Protein AF-A0A849DN34-F1 (afdb_monomer)

pLDDT: mean 88.24, std 14.22, range [29.19, 98.5]

Secondary structure (DSSP, 8-state):
--PPP--------SSEEEE-S---STTTSEEEE-SSEEEEEEE-SSEEEEEEEETT-B---SPPPPPP-GGGGHHHHHHHHHTT-HHHHHHHHHHHHHHH-GGGSSPPPPPPB---EEEEEE-SSPPEEEEEEEETTTTEEEEEEEETTEEEEEEEEEETTTTEEEEEEE--TT----EEEEEPPSS--SS--EEEEEEETTEEEEEEE-SS--TTS--

Radius of gyration: 25.45 Å; Cα contacts (8 Å, |Δi|>4): 389; chains: 1; bounding box: 59×44×78 Å

Nearest PDB structures (foldseek):
  7kmq-assembly1_A  TM=8.074E-01  e=4.617E-09  Xanthomonas citri pv. citri str. 306
  7kmq-assembly1_B  TM=7.969E-01  e=3.922E-09  Xanthomonas citri pv. citri str. 306
  4ufc-assembly2_B  TM=8.045E-01  e=8.398E-09  Bacteroides ovatus
  2rdy-assembly1_B  TM=8.069E-01  e=1.703E-08  Halalkalibacterium halodurans C-125
  7zo0-assembly1_A  TM=6.562E-01  e=9.351E-06  Akkermansia muciniphila ATCC BAA-835

Mean predicted aligned error: 7.54 Å

Structure (mmCIF, N/CA/C/O backbone):
data_AF-A0A849DN34-F1
#
_entry.id   AF-A0A849DN34-F1
#
loop_
_atom_site.group_PDB
_atom_site.id
_atom_site.type_symbol
_atom_site.label_atom_id
_atom_site.label_alt_id
_atom_site.label_comp_id
_atom_site.label_asym_id
_atom_site.label_entity_id
_atom_site.label_seq_id
_atom_site.pdbx_PDB_ins_code
_atom_site.Cartn_x
_atom_site.Cartn_y
_atom_site.Cartn_z
_atom_site.occupancy
_atom_site.B_iso_or_equiv
_atom_site.auth_seq_id
_atom_site.auth_comp_id
_atom_site.auth_asym_id
_atom_site.auth_atom_id
_atom_site.pdbx_PDB_model_num
ATOM 1 N N . MET A 1 1 ? -32.229 -22.923 38.892 1.00 38.25 1 MET A N 1
ATOM 2 C CA . MET A 1 1 ? -31.125 -23.634 38.213 1.00 38.25 1 MET A CA 1
ATOM 3 C C . MET A 1 1 ? -30.666 -22.777 37.047 1.00 38.25 1 MET A C 1
ATOM 5 O O . MET A 1 1 ? -31.350 -22.729 36.036 1.00 38.25 1 MET A O 1
ATOM 9 N N . ALA A 1 2 ? -29.591 -22.014 37.237 1.00 30.42 2 ALA A N 1
ATOM 10 C CA . ALA A 1 2 ? -29.028 -21.142 36.212 1.00 30.42 2 ALA A CA 1
ATOM 11 C C . ALA A 1 2 ? -28.112 -21.969 35.299 1.00 30.42 2 ALA A C 1
ATOM 13 O O . ALA A 1 2 ? -27.087 -22.468 35.758 1.00 30.42 2 ALA A O 1
ATOM 14 N N . SER A 1 3 ? -28.483 -22.146 34.029 1.00 32.09 3 SER A N 1
ATOM 15 C CA . SER A 1 3 ? -27.585 -22.726 33.029 1.00 32.09 3 SER A CA 1
ATOM 16 C C . SER A 1 3 ? -26.654 -21.635 32.512 1.00 32.09 3 SER A C 1
ATOM 18 O O . SER A 1 3 ? -27.104 -20.631 31.961 1.00 32.09 3 SER A O 1
ATOM 20 N N . HIS A 1 4 ? -25.361 -21.841 32.731 1.00 32.28 4 HIS A N 1
ATOM 21 C CA . HIS A 1 4 ? -24.277 -20.970 32.311 1.00 32.28 4 HIS A CA 1
ATOM 22 C C . HIS A 1 4 ? -24.310 -20.684 30.807 1.00 32.28 4 HIS A C 1
ATOM 24 O O . HIS A 1 4 ? -24.205 -21.589 29.979 1.00 32.28 4 HIS A O 1
ATOM 30 N N . VAL A 1 5 ? -24.391 -19.399 30.472 1.00 32.97 5 VAL A N 1
ATOM 31 C CA . VAL A 1 5 ? -23.967 -18.875 29.176 1.00 32.97 5 VAL A CA 1
ATOM 32 C C . VAL A 1 5 ? -22.444 -18.986 29.146 1.00 32.97 5 VAL A C 1
ATOM 34 O O . VAL A 1 5 ? -21.764 -18.408 29.990 1.00 32.97 5 VAL A O 1
ATOM 37 N N . LYS A 1 6 ? -21.906 -19.770 28.208 1.00 29.19 6 LYS A N 1
ATOM 38 C CA . LYS A 1 6 ? -20.472 -19.771 27.904 1.00 29.19 6 LYS A CA 1
ATOM 39 C C . LYS A 1 6 ? -20.095 -18.388 27.380 1.00 29.19 6 LYS A C 1
ATOM 41 O O . LYS A 1 6 ? -20.499 -18.018 26.280 1.00 29.19 6 LYS A O 1
ATOM 46 N N . GLU A 1 7 ? -19.297 -17.660 28.149 1.00 33.00 7 GLU A N 1
ATOM 47 C CA . GLU A 1 7 ? -18.477 -16.569 27.633 1.00 33.00 7 GLU A CA 1
ATOM 48 C C . GLU A 1 7 ? -17.579 -17.133 26.523 1.00 33.00 7 GLU A C 1
ATOM 50 O O . GLU A 1 7 ? -16.753 -18.017 26.762 1.00 33.00 7 GLU A O 1
ATOM 55 N N . SER A 1 8 ? -17.760 -16.675 25.281 1.00 32.66 8 SER A N 1
ATOM 56 C CA . SER A 1 8 ? -16.842 -17.025 24.199 1.00 32.66 8 SER A CA 1
ATOM 57 C C . SER A 1 8 ? -15.580 -16.171 24.329 1.00 32.66 8 SER A C 1
ATOM 59 O O . SER A 1 8 ? -15.484 -15.082 23.759 1.00 32.66 8 SER A O 1
ATOM 61 N N . GLY A 1 9 ? -14.615 -16.667 25.102 1.00 32.25 9 GLY A N 1
ATOM 62 C CA . GLY A 1 9 ? -13.224 -16.235 25.001 1.00 32.25 9 GLY A CA 1
ATOM 63 C C . GLY A 1 9 ? -12.717 -16.401 23.566 1.00 32.25 9 GLY A C 1
ATOM 64 O O . GLY A 1 9 ? -13.192 -17.277 22.840 1.00 32.25 9 GLY A O 1
ATOM 65 N N . ALA A 1 10 ? -11.799 -15.521 23.160 1.00 44.06 10 ALA A N 1
ATOM 66 C CA . ALA A 1 10 ? -11.214 -15.423 21.824 1.00 44.06 10 ALA A CA 1
ATOM 67 C C . ALA A 1 10 ? -11.034 -16.798 21.157 1.00 44.06 10 ALA A C 1
ATOM 69 O O . ALA A 1 10 ? -10.150 -17.574 21.526 1.00 44.06 10 ALA A O 1
ATOM 70 N N . ALA A 1 11 ? -11.892 -17.106 20.181 1.00 49.19 11 ALA A N 1
ATOM 71 C CA . ALA A 1 11 ? -11.706 -18.268 19.331 1.00 49.19 11 ALA A CA 1
ATOM 72 C C . ALA A 1 11 ? -10.372 -18.076 18.602 1.00 49.19 11 ALA A C 1
ATOM 74 O O . ALA A 1 11 ? -10.223 -17.148 17.806 1.00 49.19 11 ALA A O 1
ATOM 75 N N . GLY A 1 12 ? -9.386 -18.906 18.942 1.00 57.66 12 GLY A N 1
ATOM 76 C CA . GLY A 1 12 ? -8.090 -18.893 18.280 1.00 57.66 12 GLY A CA 1
ATOM 77 C C . GLY A 1 12 ? -8.275 -19.037 16.773 1.00 57.66 12 GLY A C 1
ATOM 78 O O . GLY A 1 12 ? -9.117 -19.806 16.307 1.00 57.66 12 GLY A O 1
ATOM 79 N N . VAL A 1 13 ? -7.500 -18.278 16.008 1.00 72.69 13 VAL A N 1
ATOM 80 C CA . VAL A 1 13 ? -7.520 -18.378 14.552 1.00 72.69 13 VAL A CA 1
ATOM 81 C C . VAL A 1 13 ? -6.849 -19.696 14.164 1.00 72.69 13 VAL A C 1
ATOM 83 O O . VAL A 1 13 ? -5.638 -19.834 14.310 1.00 72.69 13 VAL A O 1
ATOM 86 N N . ALA A 1 14 ? -7.631 -20.682 13.715 1.00 78.94 14 ALA A N 1
ATOM 87 C CA . ALA A 1 14 ? -7.117 -22.014 13.379 1.00 78.94 14 ALA A CA 1
ATOM 88 C C . ALA A 1 14 ? -6.113 -21.982 12.211 1.00 78.94 14 ALA A C 1
ATOM 90 O O . ALA A 1 14 ? -5.143 -22.738 12.195 1.00 78.94 14 ALA A O 1
ATOM 91 N N . HIS A 1 15 ? -6.331 -21.070 11.257 1.00 90.06 15 HIS A N 1
ATOM 92 C CA . HIS A 1 15 ? -5.457 -20.819 10.113 1.00 90.06 15 HIS A CA 1
ATOM 93 C C . HIS A 1 15 ? -5.163 -19.324 10.019 1.00 90.06 15 HIS A C 1
ATOM 95 O O . HIS A 1 15 ? -5.900 -18.568 9.386 1.00 90.06 15 HIS A O 1
ATOM 101 N N . GLY A 1 16 ? -4.111 -18.879 10.700 1.00 94.06 16 GLY A N 1
ATOM 102 C CA . GLY A 1 16 ? -3.815 -17.458 10.764 1.00 94.06 16 GLY A CA 1
ATOM 103 C C . GLY A 1 16 ? -2.542 -17.099 11.499 1.00 94.06 16 GLY A C 1
ATOM 104 O O . GLY A 1 16 ? -1.779 -17.960 11.938 1.00 94.06 16 GLY A O 1
ATOM 105 N N . LEU A 1 17 ? -2.350 -15.793 11.645 1.00 94.38 17 LEU A N 1
ATOM 106 C CA . LEU A 1 17 ? -1.302 -15.206 12.466 1.00 94.38 17 LEU A CA 1
ATOM 107 C C . LEU A 1 17 ? -1.908 -14.647 13.753 1.00 94.38 17 LEU A C 1
ATOM 109 O O . LEU A 1 17 ? -2.994 -14.072 13.734 1.00 94.38 17 LEU A O 1
ATOM 113 N N . ARG A 1 18 ? -1.180 -14.786 14.862 1.00 93.56 18 ARG A N 1
ATOM 114 C CA . ARG A 1 18 ? -1.473 -14.155 16.152 1.00 93.56 18 ARG A CA 1
ATOM 115 C C . ARG A 1 18 ? -0.184 -13.572 16.707 1.00 93.56 18 ARG A C 1
ATOM 117 O O . ARG A 1 18 ? 0.846 -14.239 16.700 1.00 93.56 18 ARG A O 1
ATOM 124 N N . SER A 1 19 ? -0.234 -12.336 17.182 1.00 91.69 19 SER A N 1
ATOM 125 C CA . SER A 1 19 ? 0.927 -11.654 17.749 1.00 91.69 19 SER A CA 1
ATOM 126 C C . SER A 1 19 ? 0.491 -10.660 18.823 1.00 91.69 19 SER A C 1
ATOM 128 O O . SER A 1 19 ? -0.566 -10.046 18.726 1.00 91.69 19 SER A O 1
ATOM 130 N N . THR A 1 20 ? 1.325 -10.497 19.844 1.00 91.62 20 THR A N 1
ATOM 131 C CA . THR A 1 20 ? 1.216 -9.449 20.876 1.00 91.62 20 THR A CA 1
ATOM 132 C C . THR A 1 20 ? 2.315 -8.394 20.719 1.00 91.62 20 THR A C 1
ATOM 134 O O . THR A 1 20 ? 2.534 -7.574 21.607 1.00 91.62 20 THR A O 1
ATOM 137 N N . THR A 1 21 ? 3.072 -8.457 19.620 1.00 89.62 21 THR A N 1
ATOM 138 C CA . THR A 1 21 ? 4.115 -7.487 19.286 1.00 89.62 21 THR A CA 1
ATOM 139 C C . THR A 1 21 ? 3.475 -6.314 18.563 1.00 89.62 21 THR A C 1
ATOM 141 O O . THR A 1 21 ? 2.715 -6.518 17.619 1.00 89.62 21 THR A O 1
ATOM 144 N N . ALA A 1 22 ? 3.805 -5.094 18.977 1.00 87.81 22 ALA A N 1
ATOM 145 C CA . ALA A 1 22 ? 3.347 -3.884 18.305 1.00 87.81 22 ALA A CA 1
ATOM 146 C C . ALA A 1 22 ? 3.871 -3.814 16.858 1.00 87.81 22 ALA A C 1
ATOM 148 O O . ALA A 1 22 ? 5.056 -4.044 16.628 1.00 87.81 22 ALA A O 1
ATOM 149 N N . ALA A 1 23 ? 3.018 -3.426 15.905 1.00 89.31 23 ALA A N 1
ATOM 150 C CA . ALA A 1 23 ? 3.433 -3.144 14.527 1.00 89.31 23 ALA A CA 1
ATOM 151 C C . ALA A 1 23 ? 3.894 -1.692 14.395 1.00 89.31 23 ALA A C 1
ATOM 153 O O . ALA A 1 23 ? 3.077 -0.791 14.175 1.00 89.31 23 ALA A O 1
ATOM 154 N N . ARG A 1 24 ? 5.200 -1.455 14.543 1.00 84.94 24 ARG A N 1
ATOM 155 C CA . ARG A 1 24 ? 5.779 -0.109 14.402 1.00 84.94 24 ARG A CA 1
ATOM 156 C C . ARG A 1 24 ? 6.262 0.152 12.983 1.00 84.94 24 ARG A C 1
ATOM 158 O O . ARG A 1 24 ? 6.048 1.252 12.477 1.00 84.94 24 ARG A O 1
ATOM 165 N N . THR A 1 25 ? 6.841 -0.856 12.339 1.00 88.75 25 THR A N 1
ATOM 166 C CA . THR A 1 25 ? 7.325 -0.780 10.959 1.00 88.75 25 THR A CA 1
ATOM 167 C C . THR A 1 25 ? 6.379 -1.504 10.003 1.00 88.75 25 THR A C 1
ATOM 169 O O . THR A 1 25 ? 5.434 -2.176 10.428 1.00 88.75 25 THR A O 1
ATOM 172 N N . TRP A 1 26 ? 6.572 -1.306 8.698 1.00 88.50 26 TRP A N 1
ATOM 173 C CA . TRP A 1 26 ? 5.700 -1.898 7.682 1.00 88.50 26 TRP A CA 1
ATOM 174 C C . TRP A 1 26 ? 5.879 -3.418 7.597 1.00 88.50 26 TRP A C 1
ATOM 176 O O . TRP A 1 26 ? 4.913 -4.118 7.311 1.00 88.50 26 TRP A O 1
ATOM 186 N N . GLU A 1 27 ? 7.073 -3.923 7.911 1.00 91.00 27 GLU A N 1
ATOM 187 C CA . GLU A 1 27 ? 7.405 -5.349 7.960 1.00 91.00 27 GLU A CA 1
ATOM 188 C C . GLU A 1 27 ? 6.592 -6.085 9.027 1.00 91.00 27 GLU A C 1
ATOM 190 O O . GLU A 1 27 ? 6.238 -7.250 8.851 1.00 91.00 27 GLU A O 1
ATOM 195 N N . ASP A 1 28 ? 6.264 -5.394 10.120 1.00 91.69 28 ASP A N 1
ATOM 196 C CA . ASP A 1 28 ? 5.444 -5.952 11.184 1.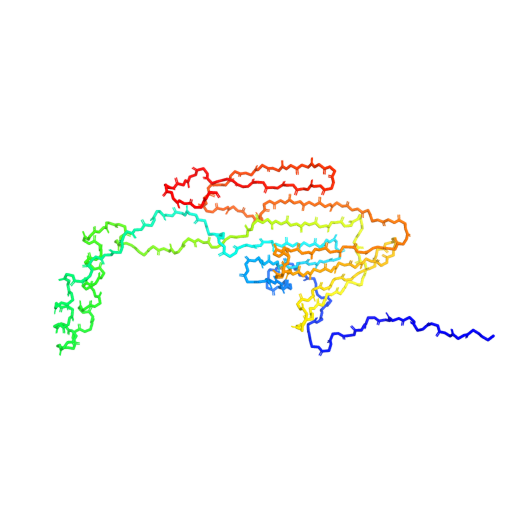00 91.69 28 ASP A CA 1
ATOM 197 C C . ASP A 1 28 ? 3.945 -5.828 10.895 1.00 91.69 28 ASP A C 1
ATOM 199 O O . ASP A 1 28 ? 3.153 -6.479 11.575 1.00 91.69 28 ASP A O 1
ATOM 203 N N . ALA A 1 29 ? 3.512 -4.968 9.971 1.00 94.38 29 ALA A N 1
ATOM 204 C CA . ALA A 1 29 ? 2.096 -4.669 9.767 1.00 94.38 29 ALA A CA 1
ATOM 205 C C . ALA A 1 29 ? 1.314 -5.873 9.215 1.00 94.38 29 ALA A C 1
ATOM 207 O O . ALA A 1 29 ? 1.813 -6.674 8.427 1.00 94.38 29 ALA A O 1
ATOM 208 N N . LEU A 1 30 ? 0.041 -5.983 9.601 1.00 95.56 30 LEU A N 1
ATOM 209 C CA . LEU A 1 30 ? -0.854 -7.000 9.053 1.00 95.56 30 LEU A CA 1
ATOM 210 C C . LEU A 1 30 ? -1.471 -6.496 7.750 1.00 95.56 30 LEU A C 1
ATOM 212 O O . LEU A 1 30 ? -1.973 -5.378 7.699 1.00 95.56 30 LEU A O 1
ATOM 216 N N . ILE A 1 31 ? -1.464 -7.314 6.702 1.00 95.00 31 ILE A N 1
ATOM 217 C CA . ILE A 1 31 ? -1.944 -6.915 5.375 1.00 95.00 31 ILE A CA 1
ATOM 218 C C . ILE A 1 31 ? -3.353 -7.443 5.085 1.00 95.00 31 ILE A C 1
ATOM 220 O O . ILE A 1 31 ? -3.671 -8.595 5.378 1.00 95.00 31 ILE A O 1
ATOM 224 N N . ALA A 1 32 ? -4.179 -6.606 4.459 1.00 96.12 32 ALA A N 1
ATOM 225 C CA . ALA A 1 32 ? -5.453 -6.988 3.855 1.00 96.12 32 ALA A CA 1
ATOM 226 C C . ALA A 1 32 ? -5.621 -6.303 2.487 1.00 96.12 32 ALA A C 1
ATOM 228 O O . ALA A 1 32 ? -5.136 -5.190 2.278 1.00 96.12 32 ALA A O 1
ATOM 229 N N . GLY A 1 33 ? -6.324 -6.942 1.548 1.00 97.25 33 GLY A N 1
ATOM 230 C CA . GLY A 1 33 ? -6.535 -6.376 0.214 1.00 97.25 33 GLY A CA 1
ATOM 231 C C . GLY A 1 33 ? -7.566 -7.131 -0.619 1.00 97.25 33 GLY A C 1
ATOM 232 O O . GLY A 1 33 ? -7.853 -8.297 -0.362 1.00 97.25 33 GLY A O 1
ATOM 233 N N . ASN A 1 34 ? -8.121 -6.460 -1.631 1.00 97.31 34 ASN A N 1
ATOM 234 C CA . ASN A 1 34 ? -9.100 -7.043 -2.565 1.00 97.31 34 ASN A CA 1
ATOM 235 C C . ASN A 1 34 ? -8.587 -7.147 -4.019 1.00 97.31 34 ASN A C 1
ATOM 237 O O . ASN A 1 34 ? -9.365 -7.422 -4.938 1.00 97.31 34 ASN A O 1
ATOM 241 N N . GLY A 1 35 ? -7.288 -6.905 -4.221 1.00 95.88 35 GLY A N 1
ATOM 242 C CA . GLY A 1 35 ? -6.624 -6.800 -5.523 1.00 95.88 35 GLY A CA 1
ATOM 243 C C . GLY A 1 35 ? -6.494 -5.359 -6.019 1.00 95.88 35 GLY A C 1
ATOM 244 O O . GLY A 1 35 ? -5.490 -5.050 -6.637 1.00 95.88 35 GLY A O 1
ATOM 245 N N . ARG A 1 36 ? -7.446 -4.478 -5.672 1.00 97.00 36 ARG A N 1
ATOM 246 C CA . ARG A 1 36 ? -7.457 -3.062 -6.081 1.00 97.00 36 ARG A CA 1
ATOM 247 C C . ARG A 1 36 ? -7.043 -2.11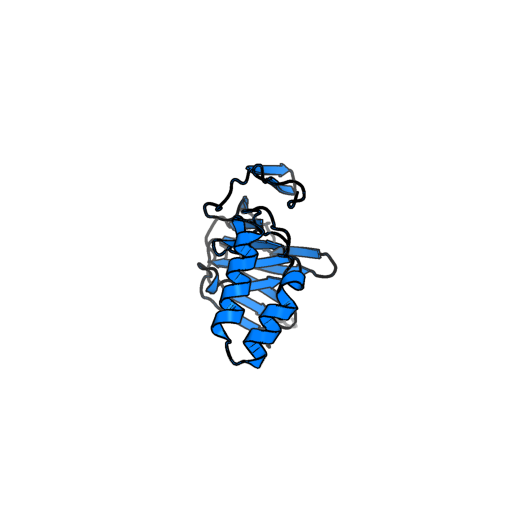3 -4.971 1.00 97.00 36 ARG A C 1
ATOM 249 O O . ARG A 1 36 ? -6.300 -1.173 -5.207 1.00 97.00 36 ARG A O 1
ATOM 256 N N . GLN A 1 37 ? -7.561 -2.334 -3.772 1.00 97.88 37 GLN A N 1
ATOM 257 C CA . GLN A 1 37 ? -7.270 -1.568 -2.568 1.00 97.88 37 GLN A CA 1
ATOM 258 C C . GLN A 1 37 ? -6.502 -2.453 -1.594 1.00 97.88 37 GLN A C 1
ATOM 260 O O . GLN A 1 37 ? -6.773 -3.657 -1.491 1.00 97.88 37 GLN A O 1
ATOM 265 N N . GLY A 1 38 ? -5.571 -1.843 -0.872 1.00 97.06 38 GLY A N 1
ATOM 266 C CA . GLY A 1 38 ? -4.795 -2.483 0.179 1.00 97.06 38 GLY A CA 1
ATOM 267 C C . GLY A 1 38 ? -4.837 -1.679 1.471 1.00 97.06 38 GLY A C 1
ATOM 268 O O . GLY A 1 38 ? -5.000 -0.457 1.461 1.00 97.06 38 GLY A O 1
ATOM 269 N N . ALA A 1 39 ? -4.685 -2.380 2.587 1.00 97.12 39 ALA A N 1
ATOM 270 C CA . ALA A 1 39 ? -4.484 -1.790 3.897 1.00 97.12 39 ALA A CA 1
ATOM 271 C C . ALA A 1 39 ? -3.354 -2.533 4.613 1.00 97.12 39 ALA A C 1
ATOM 273 O O . ALA A 1 39 ? -3.430 -3.747 4.810 1.00 97.12 39 ALA A O 1
ATOM 274 N N . LEU A 1 40 ? -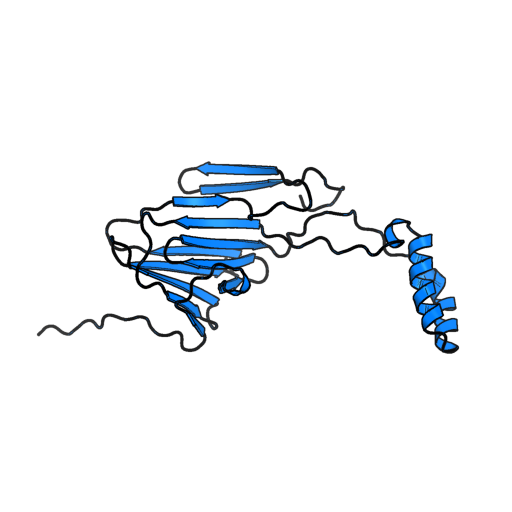2.326 -1.791 5.018 1.00 96.19 40 LEU A N 1
ATOM 275 C CA . LEU A 1 40 ? -1.393 -2.230 6.048 1.00 96.19 40 LEU A CA 1
ATOM 276 C C . LEU A 1 40 ? -1.935 -1.757 7.391 1.00 96.19 40 LEU A C 1
ATOM 278 O O . LEU A 1 40 ? -2.059 -0.556 7.629 1.00 96.19 40 LEU A O 1
ATOM 282 N N . VAL A 1 41 ? -2.297 -2.706 8.242 1.00 95.69 41 VAL A N 1
ATOM 283 C CA . VAL A 1 41 ? -2.884 -2.480 9.556 1.00 95.69 41 VAL A CA 1
ATOM 284 C C . VAL A 1 41 ? -1.780 -2.564 10.595 1.00 95.69 41 VAL A C 1
ATOM 286 O O . VAL A 1 41 ? -1.277 -3.633 10.954 1.00 95.69 41 VAL A O 1
ATOM 289 N N . PHE A 1 42 ? -1.411 -1.390 11.072 1.00 93.12 42 PHE A N 1
ATOM 290 C CA . PHE A 1 42 ? -0.527 -1.189 12.192 1.00 93.12 42 PHE A CA 1
ATOM 291 C C . PHE A 1 42 ? -1.345 -1.106 13.470 1.00 93.12 42 PHE A C 1
ATOM 293 O O . PHE A 1 42 ? -2.511 -0.698 13.485 1.00 93.12 42 PHE A O 1
ATOM 300 N N . GLY A 1 43 ? -0.701 -1.445 14.571 1.00 78.25 43 GLY A N 1
ATOM 301 C CA . GLY A 1 43 ? -1.316 -1.277 15.867 1.00 78.25 43 GLY A CA 1
ATOM 302 C C . GLY A 1 43 ? -0.309 -1.458 16.970 1.00 78.25 43 GLY A C 1
ATOM 303 O O . GLY A 1 43 ? 0.485 -2.402 16.963 1.00 78.25 43 GLY A O 1
ATOM 304 N N . ASP A 1 44 ? -0.379 -0.542 17.915 1.00 76.31 44 ASP A N 1
ATOM 305 C CA . ASP A 1 44 ? 0.191 -0.692 19.235 1.00 76.31 44 ASP A CA 1
ATOM 306 C C . ASP A 1 44 ? -0.897 -0.404 20.276 1.00 76.31 44 ASP A C 1
ATOM 308 O O . ASP A 1 44 ? -2.080 -0.274 19.955 1.00 76.31 44 ASP A O 1
ATOM 312 N N . ALA A 1 45 ? -0.508 -0.351 21.545 1.00 75.06 45 ALA A N 1
ATOM 313 C CA . ALA A 1 45 ? -1.431 -0.046 22.625 1.00 75.06 45 ALA A CA 1
ATOM 314 C C . ALA A 1 45 ? -2.103 1.336 22.477 1.00 75.06 45 ALA A C 1
ATOM 316 O O . ALA A 1 45 ? -3.210 1.513 22.963 1.00 75.06 45 ALA A O 1
ATOM 317 N N . ALA A 1 46 ? -1.470 2.326 21.846 1.00 76.50 46 ALA A N 1
ATOM 318 C CA . ALA A 1 46 ? -1.951 3.708 21.833 1.00 76.50 46 ALA A CA 1
ATOM 319 C C . ALA A 1 46 ? -2.831 4.039 20.617 1.00 76.50 46 ALA A C 1
ATOM 321 O O . ALA A 1 46 ? -3.734 4.875 20.721 1.00 76.50 46 ALA A O 1
ATOM 322 N N . ALA A 1 47 ? -2.584 3.412 19.464 1.00 86.75 47 ALA A N 1
ATOM 323 C CA . ALA A 1 47 ? -3.322 3.712 18.244 1.00 86.75 47 ALA A CA 1
ATOM 324 C C . ALA A 1 47 ? -3.446 2.518 17.292 1.00 86.75 47 ALA A C 1
ATOM 326 O O . ALA A 1 47 ? -2.536 1.698 17.148 1.00 86.75 47 ALA A O 1
ATOM 327 N N . VAL A 1 48 ? -4.560 2.493 16.557 1.00 91.19 48 VAL A N 1
ATOM 328 C CA . VAL A 1 48 ? -4.725 1.656 15.364 1.00 91.19 48 VAL A CA 1
ATOM 329 C C . VAL A 1 48 ? -4.561 2.536 14.140 1.00 91.19 48 VAL A C 1
ATOM 331 O O . VAL A 1 48 ? -5.285 3.516 13.966 1.00 91.19 48 VAL A O 1
ATOM 334 N N . ARG A 1 49 ? -3.597 2.186 13.292 1.00 94.56 49 ARG A N 1
ATOM 335 C CA . ARG A 1 49 ? -3.202 2.975 12.125 1.00 94.56 49 ARG A CA 1
ATOM 336 C C . ARG A 1 49 ? -3.265 2.105 10.883 1.00 94.56 49 ARG A C 1
ATOM 338 O O . ARG A 1 49 ? -2.741 1.001 10.872 1.00 94.56 49 ARG A O 1
ATOM 345 N N . LEU A 1 50 ? -3.897 2.599 9.831 1.00 95.81 50 LEU A N 1
ATOM 346 C CA . LEU A 1 50 ? -4.002 1.931 8.543 1.00 95.81 50 LEU A CA 1
ATOM 347 C C . LEU A 1 50 ? -3.280 2.781 7.502 1.00 95.81 50 LEU A C 1
ATOM 349 O O . LEU A 1 50 ? -3.679 3.922 7.277 1.00 95.81 50 LEU A O 1
ATOM 353 N N . SER A 1 51 ? -2.265 2.229 6.839 1.00 96.00 51 SER A N 1
ATOM 354 C CA . SER A 1 51 ? -1.765 2.809 5.588 1.00 96.00 51 SER A CA 1
ATOM 355 C C . SER A 1 51 ? -2.558 2.213 4.434 1.00 96.00 51 SER A C 1
ATOM 357 O O . SER A 1 51 ? -2.556 0.999 4.226 1.00 96.00 51 SER A O 1
ATOM 359 N N . LEU A 1 52 ? -3.273 3.074 3.721 1.00 97.19 52 LEU A N 1
ATOM 360 C CA . LEU A 1 52 ? -4.171 2.719 2.631 1.00 97.19 52 LEU A CA 1
ATOM 361 C C . LEU A 1 52 ? -3.430 2.808 1.299 1.00 97.19 52 LEU A C 1
ATOM 363 O O . LEU A 1 52 ? -2.602 3.697 1.104 1.00 97.19 52 LEU A O 1
ATOM 367 N N . SER A 1 53 ? -3.750 1.924 0.362 1.00 96.12 53 SER A N 1
ATOM 368 C CA . SER A 1 53 ? -3.171 1.929 -0.980 1.00 96.12 53 SER A CA 1
ATOM 369 C C . SER A 1 53 ? -4.202 1.576 -2.051 1.00 96.12 53 SER A C 1
ATOM 371 O O . SER A 1 53 ? -5.251 0.991 -1.764 1.00 96.12 53 SER A O 1
ATOM 373 N N . HIS A 1 54 ? -3.903 1.945 -3.298 1.00 95.81 54 HIS A N 1
ATOM 374 C CA . HIS A 1 54 ? -4.701 1.596 -4.471 1.00 95.81 54 HIS A CA 1
ATOM 375 C C . HIS A 1 54 ? -3.777 1.157 -5.612 1.00 95.81 54 HIS A C 1
ATOM 377 O O . HIS A 1 54 ? -2.802 1.843 -5.890 1.00 95.81 54 HIS A O 1
ATOM 383 N N . GLU A 1 55 ? -4.113 0.088 -6.339 1.00 95.12 55 GLU A N 1
ATOM 384 C CA . GLU A 1 55 ? -3.300 -0.579 -7.384 1.00 95.12 55 GLU A CA 1
ATOM 385 C C . GLU A 1 55 ? -2.844 0.330 -8.542 1.00 95.12 55 GLU A C 1
ATOM 387 O O . GLU A 1 55 ? -2.040 -0.071 -9.372 1.00 95.12 55 GLU A O 1
ATOM 392 N N . ARG A 1 56 ? -3.390 1.546 -8.627 1.00 91.44 56 ARG A N 1
ATOM 393 C CA . ARG A 1 56 ? -3.135 2.517 -9.700 1.00 91.44 56 ARG A CA 1
ATOM 394 C C . ARG A 1 56 ? -2.308 3.710 -9.229 1.00 91.44 56 ARG A C 1
ATOM 396 O O . ARG A 1 56 ? -2.033 4.584 -10.037 1.00 91.44 56 ARG A O 1
ATOM 403 N N . LEU A 1 57 ? -1.964 3.790 -7.945 1.00 89.88 57 LEU A N 1
ATOM 404 C CA . LEU A 1 57 ? -1.357 4.981 -7.360 1.00 89.88 57 LEU A CA 1
ATOM 405 C C . LEU A 1 57 ? 0.169 4.967 -7.530 1.00 89.88 57 LEU A C 1
ATOM 407 O O . LEU A 1 57 ? 0.924 4.710 -6.595 1.00 89.88 57 LEU A O 1
ATOM 411 N N . PHE A 1 58 ? 0.603 5.226 -8.758 1.00 88.69 58 PHE A N 1
ATOM 412 C CA . PHE A 1 58 ? 2.002 5.441 -9.112 1.00 88.69 58 PHE A CA 1
ATOM 413 C C . PHE A 1 58 ? 2.232 6.933 -9.346 1.00 88.69 58 PHE A C 1
ATOM 415 O O . PHE A 1 58 ? 1.407 7.580 -9.996 1.00 88.69 58 PHE A O 1
ATOM 422 N N . LEU A 1 59 ? 3.313 7.487 -8.793 1.00 87.12 59 LEU A N 1
ATOM 423 C CA . LEU A 1 59 ? 3.609 8.909 -8.964 1.00 87.12 59 LEU A CA 1
ATOM 424 C C . LEU A 1 59 ? 4.113 9.183 -10.377 1.00 87.12 59 LEU A C 1
ATOM 426 O O . LEU A 1 59 ? 5.139 8.618 -10.740 1.00 87.12 59 LEU A O 1
ATOM 430 N N . PRO A 1 60 ? 3.471 10.082 -11.138 1.00 82.25 60 PRO A N 1
ATOM 431 C CA . PRO A 1 60 ? 3.935 10.435 -12.468 1.00 82.25 60 PRO A CA 1
ATOM 432 C C . PRO A 1 60 ? 5.204 11.298 -12.358 1.00 82.25 60 PRO A C 1
ATOM 434 O O . PRO A 1 60 ? 5.121 12.523 -12.335 1.00 82.25 60 PRO A O 1
ATOM 437 N N . LEU A 1 61 ? 6.387 10.673 -12.299 1.00 84.19 61 LEU A N 1
ATOM 438 C CA . LEU A 1 61 ? 7.663 11.393 -12.203 1.00 84.19 61 LEU A CA 1
ATOM 439 C C . LEU A 1 61 ? 8.226 11.775 -13.564 1.00 84.19 61 LEU A C 1
ATOM 441 O O . LEU A 1 61 ? 8.741 12.878 -13.743 1.00 84.19 61 LEU A O 1
ATOM 445 N N . THR A 1 62 ? 8.152 10.863 -14.533 1.00 82.25 62 THR A N 1
ATOM 446 C CA . THR A 1 62 ? 8.695 11.117 -15.867 1.00 82.25 62 THR A CA 1
ATOM 447 C C . THR A 1 62 ? 7.719 10.743 -16.970 1.00 82.25 62 THR A C 1
ATOM 449 O O . THR A 1 62 ? 7.144 9.657 -16.966 1.00 82.25 62 THR A O 1
ATOM 452 N N . ALA A 1 63 ? 7.557 11.634 -17.952 1.00 83.00 63 ALA A N 1
ATOM 453 C CA . ALA A 1 63 ? 6.652 11.383 -19.066 1.00 83.00 63 ALA A CA 1
ATOM 454 C C . ALA A 1 63 ? 7.006 10.063 -19.784 1.00 83.00 63 ALA A C 1
ATOM 456 O O . ALA A 1 63 ? 8.199 9.769 -19.965 1.00 83.00 63 ALA A O 1
ATOM 457 N N . PRO A 1 64 ? 5.999 9.267 -20.195 1.00 85.06 64 PRO A N 1
ATOM 458 C CA . PRO A 1 64 ? 6.232 8.021 -20.903 1.00 85.06 64 PRO A CA 1
ATOM 459 C C . PRO A 1 64 ? 6.899 8.298 -22.249 1.00 85.06 64 PRO A C 1
ATOM 461 O O . PRO A 1 64 ? 6.564 9.260 -22.942 1.00 85.06 64 PRO A O 1
ATOM 464 N N . LEU A 1 65 ? 7.837 7.430 -22.622 1.00 87.06 65 LEU A N 1
ATOM 465 C CA . LEU A 1 65 ? 8.494 7.475 -23.922 1.00 87.06 65 LEU A CA 1
ATOM 466 C C . LEU A 1 65 ? 7.811 6.513 -24.899 1.00 87.06 65 LEU A C 1
ATOM 468 O O . LEU A 1 65 ? 7.373 5.435 -24.480 1.00 87.06 65 LEU A O 1
ATOM 472 N N . PRO A 1 66 ? 7.731 6.862 -26.194 1.00 88.06 66 PRO A N 1
ATOM 473 C CA . PRO A 1 66 ? 7.328 5.905 -27.212 1.00 88.06 66 PRO A CA 1
ATOM 474 C C . PRO A 1 66 ? 8.366 4.783 -27.297 1.00 88.06 66 PRO A C 1
ATOM 476 O O . PRO A 1 66 ? 9.565 5.047 -27.242 1.00 88.06 66 PRO A O 1
ATOM 479 N N . ALA A 1 67 ? 7.911 3.539 -27.455 1.00 90.56 67 ALA A N 1
ATOM 480 C CA . ALA A 1 67 ? 8.816 2.409 -27.626 1.00 90.56 67 ALA A CA 1
ATOM 481 C C . ALA A 1 67 ? 9.740 2.636 -28.843 1.00 90.56 67 ALA A C 1
ATOM 483 O O . ALA A 1 67 ? 9.242 3.048 -29.893 1.00 90.56 67 ALA A O 1
ATOM 484 N N . PRO A 1 68 ? 11.055 2.349 -28.750 1.00 92.94 68 PRO A N 1
ATOM 485 C CA . PRO A 1 68 ? 11.938 2.449 -29.903 1.00 92.94 68 PRO A CA 1
ATOM 486 C C . PRO A 1 68 ? 11.496 1.474 -30.994 1.00 92.94 68 PRO A C 1
ATOM 488 O O . PRO A 1 68 ? 11.201 0.306 -30.712 1.00 92.94 68 PRO A O 1
ATOM 491 N N . GLU A 1 69 ? 11.519 1.917 -32.250 1.00 94.88 69 GLU A N 1
ATOM 492 C CA . GLU A 1 69 ? 11.106 1.131 -33.420 1.00 94.88 69 GLU A CA 1
ATOM 493 C C . GLU A 1 69 ? 12.168 0.087 -33.815 1.00 94.88 69 GLU A C 1
ATOM 495 O O . GLU A 1 69 ? 12.701 0.063 -34.927 1.00 94.88 69 GLU A O 1
ATOM 500 N N . THR A 1 70 ? 12.490 -0.811 -32.878 1.00 94.44 70 THR A N 1
ATOM 501 C CA . THR A 1 70 ? 13.529 -1.850 -33.004 1.00 94.44 70 THR A CA 1
ATOM 502 C C . THR A 1 70 ? 13.289 -2.809 -34.171 1.00 94.44 70 THR A C 1
ATOM 504 O O . THR A 1 70 ? 14.216 -3.483 -34.623 1.00 94.44 70 THR A O 1
ATOM 507 N N . SER A 1 71 ? 12.071 -2.827 -34.721 1.00 96.06 71 SER A N 1
ATOM 508 C CA . SER A 1 71 ? 11.718 -3.529 -35.957 1.00 96.06 71 SER A CA 1
ATOM 509 C C . SER A 1 71 ? 12.682 -3.210 -37.111 1.00 96.06 71 SER A C 1
ATOM 511 O O . SER A 1 71 ? 13.029 -4.114 -37.876 1.00 96.06 71 SER A O 1
ATOM 513 N N . ARG A 1 72 ? 13.190 -1.969 -37.185 1.00 97.25 72 ARG A N 1
ATOM 514 C CA . ARG A 1 72 ? 14.135 -1.499 -38.214 1.00 97.25 72 ARG A CA 1
ATOM 515 C C . ARG A 1 72 ? 15.504 -2.180 -38.140 1.00 97.25 72 ARG A C 1
ATOM 517 O O . ARG A 1 72 ? 16.137 -2.374 -39.173 1.00 97.25 72 ARG A O 1
ATOM 524 N N . ILE A 1 73 ? 15.938 -2.583 -36.944 1.00 97.62 73 ILE A N 1
ATOM 525 C CA . ILE A 1 73 ? 17.254 -3.203 -36.711 1.00 97.62 73 ILE A CA 1
ATOM 526 C C . ILE A 1 73 ? 17.180 -4.723 -36.522 1.00 97.62 73 ILE A C 1
ATOM 528 O O . ILE A 1 73 ? 18.210 -5.383 -36.408 1.00 97.62 73 ILE A O 1
ATOM 532 N N . LEU A 1 74 ? 15.986 -5.329 -36.545 1.00 97.75 74 LEU A N 1
ATOM 533 C CA . LEU A 1 74 ? 15.831 -6.783 -36.400 1.00 97.75 74 LEU A CA 1
ATOM 534 C C . LEU A 1 74 ? 16.693 -7.616 -37.371 1.00 97.75 74 LEU A C 1
ATOM 536 O O . LEU A 1 74 ? 17.214 -8.647 -36.932 1.00 97.75 74 LEU A O 1
ATOM 540 N N . PRO A 1 75 ? 16.865 -7.249 -38.660 1.00 98.12 75 PRO A N 1
ATOM 541 C CA . PRO A 1 75 ? 17.755 -7.990 -39.555 1.00 98.12 75 PRO A CA 1
ATOM 542 C C . PRO A 1 75 ? 19.215 -7.999 -39.079 1.00 98.12 75 PRO A C 1
ATOM 544 O O . PRO A 1 75 ? 19.853 -9.051 -39.104 1.00 98.12 75 PRO A O 1
ATOM 547 N N . GLU A 1 76 ? 19.709 -6.857 -38.598 1.00 97.94 76 GLU A N 1
ATOM 548 C CA . GLU A 1 76 ? 21.062 -6.679 -38.056 1.00 97.94 76 GLU A CA 1
ATOM 549 C C . GLU A 1 76 ? 21.248 -7.498 -36.770 1.00 97.94 76 GLU A C 1
ATOM 551 O O . GLU A 1 76 ? 22.165 -8.314 -36.674 1.00 97.94 76 GLU A O 1
ATOM 556 N N . LEU A 1 77 ? 20.310 -7.379 -35.824 1.00 98.12 77 LEU A N 1
ATOM 557 C CA . LEU A 1 77 ? 20.328 -8.143 -34.573 1.00 98.12 77 LEU A CA 1
ATOM 558 C C . LEU A 1 77 ? 20.355 -9.655 -34.834 1.00 98.12 77 LEU A C 1
ATOM 560 O O . LEU A 1 77 ? 21.141 -10.387 -34.234 1.00 98.12 77 LEU A O 1
ATOM 564 N N . ARG A 1 78 ? 19.543 -10.144 -35.781 1.00 98.31 78 ARG A N 1
ATOM 565 C CA . ARG A 1 78 ? 19.537 -11.564 -36.174 1.00 98.31 78 ARG A CA 1
ATOM 566 C C . ARG A 1 78 ? 20.870 -12.006 -36.777 1.00 98.31 78 ARG A C 1
ATOM 568 O O . ARG A 1 78 ? 21.249 -13.160 -36.582 1.00 98.31 78 ARG A O 1
ATOM 575 N N . ALA A 1 79 ? 21.567 -11.135 -37.505 1.00 98.38 79 ALA A N 1
ATOM 576 C CA . ALA A 1 79 ? 22.892 -11.438 -38.037 1.00 98.38 79 ALA A CA 1
ATOM 577 C C . ALA A 1 79 ? 23.926 -11.585 -36.909 1.00 98.38 79 ALA A C 1
ATOM 579 O O . ALA A 1 79 ? 24.633 -12.593 -36.881 1.00 98.38 79 ALA A O 1
ATOM 580 N N . PHE A 1 80 ? 23.946 -10.664 -35.935 1.00 98.38 80 PHE A N 1
ATOM 581 C CA . PHE A 1 80 ? 24.810 -10.778 -34.754 1.00 98.38 80 PHE A CA 1
ATOM 582 C C . PHE A 1 80 ? 24.562 -12.073 -33.978 1.00 98.38 80 PHE A C 1
ATOM 584 O O . PHE A 1 80 ? 25.507 -12.804 -33.685 1.00 98.38 80 PHE A O 1
ATOM 591 N N . LEU A 1 81 ? 23.295 -12.399 -33.710 1.00 98.06 81 LEU A N 1
ATOM 592 C CA . LEU A 1 81 ? 22.929 -13.609 -32.973 1.00 98.06 81 LEU A CA 1
ATOM 593 C C . LEU A 1 81 ? 23.365 -14.890 -33.700 1.00 98.06 81 LEU A C 1
ATOM 595 O O . LEU A 1 81 ? 23.910 -15.792 -33.070 1.00 98.06 81 LEU A O 1
ATOM 599 N N . ARG A 1 82 ? 23.187 -14.966 -35.027 1.00 98.50 82 ARG A N 1
ATOM 600 C CA . ARG A 1 82 ? 23.642 -16.118 -35.833 1.00 98.50 82 ARG A CA 1
ATOM 601 C C . ARG A 1 82 ? 25.161 -16.273 -35.849 1.00 98.50 82 ARG A C 1
ATOM 603 O O . ARG A 1 82 ? 25.644 -17.393 -35.954 1.00 98.50 82 ARG A O 1
ATOM 610 N N . ALA A 1 83 ? 25.894 -15.168 -35.748 1.00 98.12 83 ALA A N 1
ATOM 611 C CA . ALA A 1 83 ? 27.350 -15.162 -35.664 1.00 98.12 83 ALA A CA 1
ATOM 612 C C . ALA A 1 83 ? 27.883 -15.442 -34.244 1.00 98.12 83 ALA A C 1
ATOM 614 O O . ALA A 1 83 ? 29.093 -15.489 -34.056 1.00 98.12 83 ALA A O 1
ATOM 615 N N . GLY A 1 84 ? 27.009 -15.612 -33.242 1.00 98.12 84 GLY A N 1
ATOM 616 C CA . GLY A 1 84 ? 27.403 -15.790 -31.839 1.00 98.12 84 GLY A CA 1
ATOM 617 C C . GLY A 1 84 ? 27.790 -14.491 -31.117 1.00 98.12 84 GLY A C 1
ATOM 618 O O . GLY A 1 84 ? 28.226 -14.534 -29.969 1.00 98.12 84 GLY A O 1
ATOM 619 N N . ASN A 1 85 ? 27.592 -13.328 -31.745 1.00 98.25 85 ASN A N 1
ATOM 620 C CA . ASN A 1 85 ? 27.968 -12.017 -31.210 1.00 98.25 85 ASN A CA 1
ATOM 621 C C . ASN A 1 85 ? 26.872 -11.449 -30.291 1.00 98.25 85 ASN A C 1
ATOM 623 O O . ASN A 1 85 ? 26.227 -10.451 -30.610 1.00 98.25 85 ASN A O 1
ATOM 627 N N . LEU A 1 86 ? 26.641 -12.097 -29.145 1.00 97.50 86 LEU A N 1
ATOM 628 C CA . LEU A 1 86 ? 25.544 -11.749 -28.230 1.00 97.50 86 LEU A CA 1
ATOM 629 C C . LEU A 1 86 ? 25.674 -10.334 -27.641 1.00 97.50 86 LEU A C 1
ATOM 631 O O . LEU A 1 86 ? 24.682 -9.612 -27.580 1.00 97.50 86 LEU A O 1
ATOM 635 N N . GLN A 1 87 ? 26.889 -9.923 -27.262 1.00 98.19 87 GLN A N 1
ATOM 636 C CA . GLN A 1 87 ? 27.131 -8.595 -26.686 1.00 98.19 87 GLN A CA 1
ATOM 637 C C . GLN A 1 87 ? 26.838 -7.481 -27.698 1.00 98.19 87 GLN A C 1
ATOM 639 O O . GLN A 1 87 ? 26.114 -6.547 -27.380 1.00 98.19 87 GLN A O 1
ATOM 644 N N . ALA A 1 88 ? 27.297 -7.631 -28.946 1.00 97.88 88 ALA A N 1
ATOM 645 C CA . ALA A 1 88 ? 27.032 -6.654 -30.003 1.00 97.88 88 ALA A CA 1
ATOM 646 C C . ALA A 1 88 ? 25.527 -6.497 -30.284 1.00 97.88 88 ALA A C 1
ATOM 648 O O . ALA A 1 88 ? 25.051 -5.387 -30.506 1.00 97.88 88 ALA A O 1
ATOM 649 N N . ALA A 1 89 ? 24.762 -7.595 -30.232 1.00 97.38 89 ALA A N 1
ATOM 650 C CA . ALA A 1 89 ? 23.309 -7.532 -30.358 1.00 97.38 89 ALA A CA 1
ATOM 651 C C . ALA A 1 89 ? 22.661 -6.765 -29.190 1.00 97.38 89 ALA A C 1
ATOM 653 O O . ALA A 1 89 ? 21.769 -5.952 -29.424 1.00 97.38 89 ALA A O 1
ATOM 654 N N . ALA A 1 90 ? 23.104 -7.002 -27.950 1.00 96.19 90 ALA A N 1
ATOM 655 C CA . ALA A 1 90 ? 22.594 -6.302 -26.771 1.00 96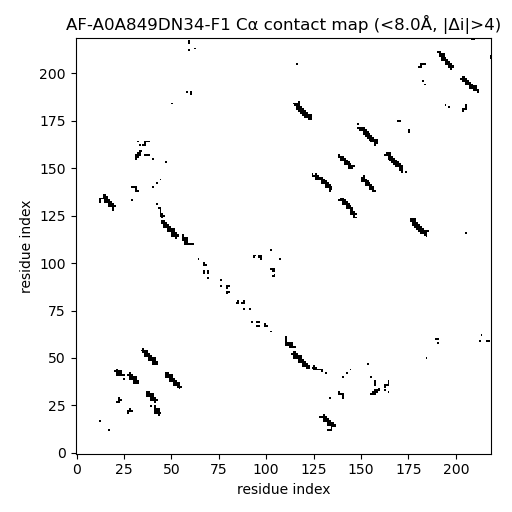.19 90 ALA A CA 1
ATOM 656 C C . ALA A 1 90 ? 22.923 -4.800 -26.810 1.00 96.19 90 ALA A C 1
ATOM 658 O O . ALA A 1 90 ? 22.025 -3.970 -26.652 1.00 96.19 90 ALA A O 1
ATOM 659 N N . ASP A 1 91 ? 24.178 -4.456 -27.103 1.00 96.38 91 ASP A N 1
ATOM 660 C CA . ASP A 1 91 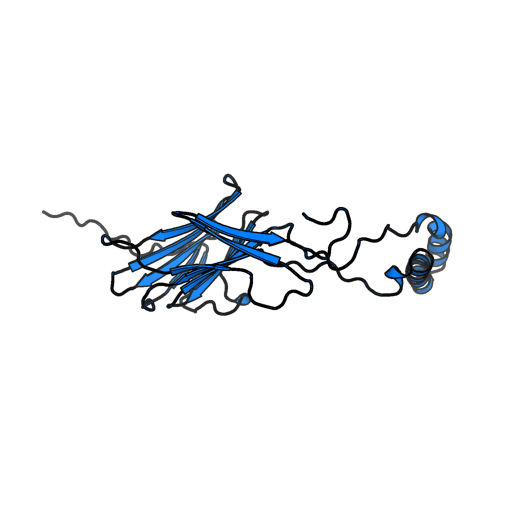? 24.643 -3.069 -27.189 1.00 96.38 91 ASP A CA 1
ATOM 661 C C . ASP A 1 91 ? 23.884 -2.308 -28.280 1.00 96.38 91 ASP A C 1
ATOM 663 O O . ASP A 1 91 ? 23.408 -1.195 -28.052 1.00 96.38 91 ASP A O 1
ATOM 667 N N . ARG A 1 92 ? 23.674 -2.939 -29.446 1.00 97.00 92 ARG A N 1
ATOM 668 C CA . ARG A 1 92 ? 22.965 -2.320 -30.571 1.00 97.00 92 ARG A CA 1
ATOM 669 C C . ARG A 1 92 ? 21.538 -1.909 -30.215 1.00 97.00 92 ARG A C 1
ATOM 671 O O . ARG A 1 92 ? 21.104 -0.852 -30.668 1.00 97.00 92 ARG A O 1
ATOM 678 N N . VAL A 1 93 ? 20.818 -2.703 -29.416 1.00 95.69 93 VAL A N 1
ATOM 679 C CA . VAL A 1 93 ? 19.462 -2.352 -28.951 1.00 95.69 93 VAL A CA 1
ATOM 680 C C . VAL A 1 93 ? 19.492 -1.083 -28.100 1.00 95.69 93 VAL A C 1
ATOM 682 O O . VAL A 1 93 ? 18.683 -0.184 -28.326 1.00 95.69 93 VAL A O 1
ATOM 685 N N . GLY A 1 94 ? 20.433 -0.993 -27.155 1.00 93.69 94 GLY A N 1
ATOM 686 C CA . GLY A 1 94 ? 20.587 0.176 -26.287 1.00 93.69 94 GLY A CA 1
ATOM 687 C C . GLY A 1 94 ? 20.981 1.430 -27.067 1.00 93.69 94 GLY A C 1
ATOM 688 O O . GLY A 1 94 ? 20.323 2.462 -26.947 1.00 93.69 94 GLY A O 1
ATOM 689 N N . THR A 1 95 ? 21.998 1.329 -27.930 1.00 95.19 95 THR A N 1
ATOM 690 C CA . THR A 1 95 ? 22.434 2.445 -28.781 1.00 95.19 95 THR A CA 1
ATOM 691 C C . THR A 1 95 ? 21.310 2.915 -29.699 1.00 95.19 95 THR A C 1
ATOM 693 O O . THR A 1 95 ? 21.063 4.112 -29.773 1.00 95.19 95 THR A O 1
ATOM 696 N N . PHE A 1 96 ? 20.574 1.995 -30.333 1.00 96.31 96 PHE A N 1
ATOM 697 C CA . PHE A 1 96 ? 19.439 2.357 -31.186 1.00 96.31 96 PHE A CA 1
ATOM 698 C C . PHE A 1 96 ? 18.345 3.107 -30.422 1.00 96.31 96 PHE A C 1
ATOM 700 O O . PHE A 1 96 ? 17.814 4.099 -30.908 1.00 96.31 96 PHE A O 1
ATOM 707 N N . ALA A 1 97 ? 18.007 2.654 -29.212 1.00 94.88 97 ALA A N 1
ATOM 708 C CA . ALA A 1 97 ? 17.019 3.339 -28.387 1.00 94.88 97 ALA A CA 1
ATOM 709 C C . ALA A 1 97 ? 17.459 4.777 -28.055 1.00 94.88 97 ALA A C 1
ATOM 711 O O . ALA A 1 97 ? 16.654 5.701 -28.168 1.00 94.88 97 ALA A O 1
ATOM 712 N N . ALA A 1 98 ? 18.734 4.971 -27.703 1.00 94.25 98 ALA A N 1
ATOM 713 C CA . ALA A 1 98 ? 19.301 6.291 -27.428 1.00 94.25 98 ALA A CA 1
ATOM 714 C C . ALA A 1 98 ? 19.380 7.191 -28.680 1.00 94.25 98 ALA A C 1
ATOM 716 O O . ALA A 1 98 ? 19.199 8.402 -28.560 1.00 94.25 98 ALA A O 1
ATOM 717 N N . GLU A 1 99 ? 19.605 6.614 -29.868 1.00 94.31 99 GLU A N 1
ATOM 718 C CA . GLU A 1 99 ? 19.533 7.310 -31.164 1.00 94.31 99 GLU A CA 1
ATOM 719 C C . GLU A 1 99 ? 18.108 7.814 -31.461 1.00 94.31 99 GLU A C 1
ATOM 721 O O . GLU A 1 99 ? 17.942 8.936 -31.937 1.00 94.31 99 GLU A O 1
ATOM 726 N N . GLU A 1 100 ? 17.078 7.013 -31.160 1.00 94.38 100 GLU A N 1
ATOM 727 C CA . GLU A 1 100 ? 15.674 7.373 -31.419 1.00 94.38 100 GLU A CA 1
ATOM 728 C C . GLU A 1 100 ? 15.139 8.418 -30.424 1.00 94.38 100 GLU A C 1
ATOM 730 O O . GLU A 1 100 ? 14.314 9.256 -30.797 1.00 94.38 100 GLU A O 1
ATOM 735 N N . HIS A 1 101 ? 15.571 8.386 -29.157 1.00 92.31 101 HIS A N 1
ATOM 736 C CA . HIS A 1 101 ? 15.158 9.382 -28.167 1.00 92.31 101 HIS A CA 1
ATOM 737 C C . HIS A 1 101 ? 16.197 9.556 -27.039 1.00 92.31 101 HIS A C 1
ATOM 739 O O . HIS A 1 101 ? 16.549 8.577 -26.376 1.00 92.31 101 HIS A O 1
ATOM 745 N N . PRO A 1 102 ? 16.602 10.800 -26.692 1.00 90.19 102 PRO A N 1
ATOM 746 C CA . PRO A 1 102 ? 17.637 11.051 -25.678 1.00 90.19 102 PRO A CA 1
ATOM 747 C C . PRO A 1 102 ? 17.266 10.521 -24.287 1.00 90.19 102 PRO A C 1
ATOM 749 O O . PRO A 1 102 ? 18.128 10.181 -23.488 1.00 90.19 102 PRO A O 1
ATOM 752 N N . GLY A 1 103 ? 15.970 10.393 -24.000 1.00 89.19 103 GLY A N 1
ATOM 753 C CA . GLY A 1 103 ? 15.468 9.796 -22.761 1.00 89.19 103 GLY A CA 1
ATOM 754 C C . GLY A 1 103 ? 15.800 8.308 -22.564 1.00 89.19 103 GLY A C 1
ATOM 755 O O . GLY A 1 103 ? 15.578 7.823 -21.461 1.00 89.19 103 GLY A O 1
ATOM 756 N N . TYR A 1 104 ? 16.320 7.606 -23.578 1.00 92.00 104 TYR A N 1
ATOM 757 C CA . TYR A 1 104 ? 16.855 6.242 -23.463 1.00 92.00 104 TYR A CA 1
ATOM 758 C C . TYR A 1 104 ? 18.375 6.193 -23.237 1.00 92.00 104 TYR A C 1
ATOM 760 O O . TYR A 1 104 ? 18.924 5.103 -23.100 1.00 92.00 104 TYR A O 1
ATOM 768 N N . ALA A 1 105 ? 19.061 7.343 -23.187 1.00 89.06 105 ALA A N 1
ATOM 769 C CA . ALA A 1 105 ? 20.500 7.398 -22.915 1.00 89.06 105 ALA A CA 1
ATOM 770 C C . ALA A 1 105 ? 20.859 6.958 -21.484 1.00 89.06 105 ALA A C 1
ATOM 772 O O . ALA A 1 105 ? 21.991 6.558 -21.225 1.00 89.06 105 ALA A O 1
ATOM 773 N N . GLU A 1 106 ? 19.891 7.005 -20.567 1.00 86.75 106 GLU A N 1
ATOM 774 C CA . GLU A 1 106 ? 20.036 6.574 -19.180 1.00 86.75 106 GLU A CA 1
ATOM 775 C C . GLU A 1 106 ? 18.897 5.633 -18.782 1.00 86.75 106 GLU A C 1
ATOM 777 O O . GLU A 1 106 ? 17.803 5.647 -19.359 1.00 86.75 106 GLU A O 1
ATOM 782 N N . THR A 1 107 ? 19.142 4.818 -17.757 1.00 84.25 107 THR A N 1
ATOM 783 C CA . THR A 1 107 ? 18.119 3.945 -17.185 1.00 84.25 107 THR A CA 1
ATOM 784 C C . THR A 1 107 ? 17.000 4.781 -16.575 1.00 84.25 107 THR A C 1
ATOM 786 O O . THR A 1 107 ? 17.195 5.470 -15.576 1.00 84.25 107 THR A O 1
ATOM 789 N N . ARG A 1 108 ? 15.795 4.661 -17.133 1.00 83.31 108 ARG A N 1
ATOM 790 C CA . ARG A 1 108 ? 14.582 5.225 -16.537 1.00 83.31 108 ARG A CA 1
ATOM 791 C C . ARG A 1 108 ? 13.986 4.230 -15.554 1.00 83.31 108 ARG A C 1
ATOM 793 O O . ARG A 1 108 ? 13.633 3.115 -15.940 1.00 83.31 108 ARG A O 1
ATOM 800 N N . TRP A 1 109 ? 13.855 4.634 -14.298 1.00 84.19 109 TRP A N 1
ATO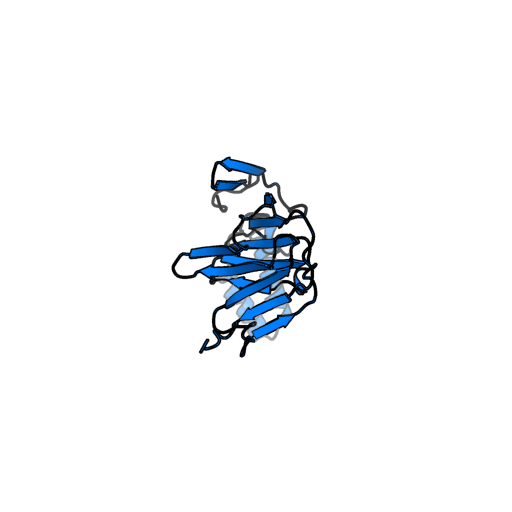M 801 C CA . TRP A 1 109 ? 13.098 3.857 -13.324 1.00 84.19 109 TRP A CA 1
ATOM 802 C C . TRP A 1 109 ? 11.592 4.015 -13.563 1.00 84.19 109 TRP A C 1
ATOM 804 O O . TRP A 1 109 ? 11.122 5.053 -14.023 1.00 84.19 109 TRP A O 1
ATOM 814 N N . ILE A 1 110 ? 10.848 2.957 -13.251 1.00 85.06 110 ILE A N 1
ATOM 815 C CA . ILE A 1 110 ? 9.402 2.965 -13.073 1.00 85.06 110 ILE A CA 1
ATOM 816 C C . ILE A 1 110 ? 8.984 4.096 -12.135 1.00 85.06 110 ILE A C 1
ATOM 818 O O . ILE A 1 110 ? 9.669 4.398 -11.153 1.00 85.06 110 ILE A O 1
ATOM 822 N N . ASP A 1 111 ? 7.817 4.658 -12.417 1.00 87.69 111 ASP A N 1
ATOM 823 C CA . ASP A 1 111 ? 7.124 5.526 -11.478 1.00 87.69 111 ASP A CA 1
ATOM 824 C C . ASP A 1 111 ? 6.944 4.779 -10.140 1.00 87.69 111 ASP A C 1
ATOM 826 O O . ASP A 1 111 ? 6.553 3.605 -10.141 1.00 87.69 111 ASP A O 1
ATOM 830 N N . PRO A 1 112 ? 7.263 5.393 -8.987 1.00 88.81 112 PRO A N 1
ATOM 831 C CA . PRO A 1 112 ? 7.197 4.713 -7.706 1.00 88.81 112 PRO A CA 1
ATOM 832 C C . PRO A 1 112 ? 5.745 4.539 -7.267 1.00 88.81 112 PRO A C 1
ATOM 834 O O . PRO A 1 112 ? 4.919 5.449 -7.375 1.00 88.81 112 PRO A O 1
ATOM 837 N N . PHE A 1 113 ? 5.446 3.362 -6.725 1.00 89.19 113 PHE A N 1
ATOM 838 C CA . PHE A 1 113 ? 4.183 3.103 -6.048 1.00 89.19 113 PHE A CA 1
ATOM 839 C C . PHE A 1 113 ? 4.134 3.864 -4.722 1.00 89.19 113 PHE A C 1
ATOM 841 O O . PHE A 1 113 ? 5.071 3.775 -3.926 1.00 89.19 113 PHE A O 1
ATOM 848 N N . VAL A 1 114 ? 3.035 4.568 -4.461 1.00 89.31 114 VAL A N 1
ATOM 849 C CA . VAL A 1 114 ? 2.836 5.307 -3.209 1.00 89.31 114 VAL A CA 1
ATOM 850 C C . VAL A 1 114 ? 1.545 4.902 -2.512 1.00 89.31 114 VAL A C 1
ATOM 852 O O . VAL A 1 114 ? 0.600 4.409 -3.127 1.00 89.31 114 VAL A O 1
ATOM 855 N N . GLY A 1 115 ? 1.501 5.086 -1.192 1.00 91.81 115 GLY A N 1
ATOM 856 C CA . GLY A 1 115 ? 0.264 4.926 -0.434 1.00 91.81 115 GLY A CA 1
ATOM 857 C C . GLY A 1 115 ? -0.681 6.111 -0.658 1.00 91.81 115 GLY A C 1
ATOM 858 O O . GLY A 1 115 ? -0.253 7.219 -0.971 1.00 91.81 115 GLY A O 1
ATOM 859 N N . ALA A 1 116 ? -1.976 5.874 -0.481 1.00 94.19 116 ALA A N 1
ATOM 860 C CA . ALA A 1 116 ? -3.020 6.873 -0.674 1.00 94.19 116 ALA A CA 1
ATOM 861 C C . ALA A 1 116 ? -3.156 7.809 0.531 1.00 94.19 116 ALA A C 1
ATOM 863 O O . ALA A 1 116 ? -3.213 9.026 0.377 1.00 94.19 116 ALA A O 1
ATOM 864 N N . ALA A 1 117 ? -3.238 7.238 1.733 1.00 96.06 117 ALA A N 1
ATOM 865 C CA . ALA A 1 117 ? -3.457 7.982 2.966 1.00 96.06 117 ALA A CA 1
ATOM 866 C C . ALA A 1 117 ? -3.168 7.110 4.190 1.00 96.06 117 ALA A C 1
ATOM 868 O O . ALA A 1 117 ? -3.140 5.880 4.110 1.00 96.06 117 ALA A O 1
ATOM 869 N N . THR A 1 118 ? -3.034 7.757 5.340 1.00 96.19 118 THR A N 1
ATOM 870 C CA . THR A 1 118 ? -3.024 7.125 6.655 1.00 96.19 118 THR A CA 1
ATOM 871 C C . THR A 1 118 ? -4.330 7.441 7.379 1.00 96.19 118 THR A C 1
ATOM 873 O O . THR A 1 118 ? -4.668 8.612 7.563 1.00 96.19 118 THR A O 1
ATOM 876 N N . LEU A 1 119 ? -5.049 6.405 7.813 1.00 96.25 119 LEU A N 1
ATOM 877 C CA . LEU A 1 119 ? -6.197 6.519 8.714 1.00 96.25 119 LEU A CA 1
ATOM 878 C C . LEU A 1 119 ? -5.788 6.037 10.106 1.00 96.25 119 LEU A C 1
ATOM 880 O O . LEU A 1 119 ? -5.409 4.880 10.268 1.00 96.25 119 LEU A O 1
ATOM 884 N N . THR A 1 120 ? -5.905 6.893 11.113 1.00 95.44 120 THR A N 1
ATOM 885 C CA . THR A 1 120 ? -5.508 6.574 12.487 1.00 95.44 120 THR A CA 1
ATOM 886 C C . THR A 1 120 ? -6.663 6.808 13.442 1.00 95.44 120 THR A C 1
ATOM 888 O O . THR A 1 120 ? -7.249 7.889 13.451 1.00 95.44 120 THR A O 1
ATOM 891 N N . PHE A 1 121 ? -6.958 5.808 14.268 1.00 94.00 121 PHE A N 1
ATOM 892 C CA . PHE A 1 121 ? -7.797 5.949 15.448 1.00 94.00 121 PHE A CA 1
ATOM 893 C C . PHE A 1 121 ? -6.921 5.913 16.703 1.00 94.00 121 PHE A C 1
ATOM 895 O O . PHE A 1 121 ? -6.191 4.944 16.928 1.00 94.00 121 PHE A O 1
ATOM 902 N N . THR A 1 122 ? -7.022 6.950 17.529 1.00 92.88 122 THR A N 1
ATOM 903 C CA . THR A 1 122 ? -6.296 7.077 18.797 1.00 92.88 122 THR A CA 1
ATOM 904 C C . THR A 1 122 ? -7.291 7.111 19.949 1.00 92.88 122 THR A C 1
ATOM 906 O O . THR A 1 122 ? -8.159 7.987 20.004 1.00 92.88 122 THR A O 1
ATOM 909 N N . ALA A 1 123 ? -7.167 6.149 20.864 1.00 88.88 123 ALA A N 1
ATOM 910 C CA . ALA A 1 123 ? -7.933 6.137 22.104 1.00 88.88 123 ALA A CA 1
ATOM 911 C C . ALA A 1 123 ? -7.359 7.173 23.098 1.00 88.88 123 ALA A C 1
ATOM 913 O O . ALA A 1 123 ? -6.181 7.518 22.995 1.00 88.88 123 ALA A O 1
ATOM 914 N N . PRO A 1 124 ? -8.145 7.674 24.072 1.00 88.44 124 PRO A N 1
ATOM 915 C CA . PRO A 1 124 ? -7.657 8.680 25.020 1.00 88.44 124 PRO A CA 1
ATOM 916 C C . PRO A 1 124 ? -6.535 8.164 25.937 1.00 88.44 124 PRO A C 1
ATOM 918 O O . PRO A 1 124 ? -5.711 8.949 26.398 1.00 88.44 124 PRO A O 1
ATOM 921 N N . GLN A 1 125 ? -6.481 6.851 26.174 1.00 86.50 125 GLN A N 1
ATOM 922 C CA . GLN A 1 125 ? -5.427 6.166 26.918 1.00 86.50 125 GLN A CA 1
ATOM 923 C C . GLN A 1 125 ? -4.939 4.937 26.148 1.00 86.50 125 GLN A C 1
ATOM 925 O O . GLN A 1 125 ? -5.683 4.336 25.369 1.00 86.50 125 GLN A O 1
ATOM 930 N N . ALA A 1 126 ? -3.691 4.541 26.404 1.00 87.06 126 ALA A N 1
ATOM 931 C CA . ALA A 1 126 ? -3.127 3.323 25.841 1.00 87.06 126 ALA A CA 1
ATOM 932 C C . ALA A 1 126 ? -3.826 2.073 26.399 1.00 87.06 126 ALA A C 1
ATOM 934 O O . ALA A 1 126 ? -4.090 1.961 27.595 1.00 87.06 126 ALA A O 1
ATOM 935 N N . LEU A 1 127 ? -4.085 1.115 25.516 1.00 87.62 127 LEU A N 1
ATOM 936 C CA . LEU A 1 127 ? -4.732 -0.149 25.814 1.00 87.62 127 LEU A CA 1
ATOM 937 C C . LEU A 1 127 ? -3.775 -1.117 26.515 1.00 87.62 127 LEU A C 1
ATOM 939 O O . LEU A 1 127 ? -2.655 -1.360 26.062 1.00 87.62 127 LEU A O 1
ATOM 943 N N . ALA A 1 128 ? -4.242 -1.749 27.586 1.00 89.88 128 ALA A N 1
ATOM 944 C CA . ALA A 1 128 ? -3.542 -2.855 28.220 1.00 89.88 128 ALA A CA 1
ATOM 945 C C . ALA A 1 128 ? -3.786 -4.171 27.462 1.00 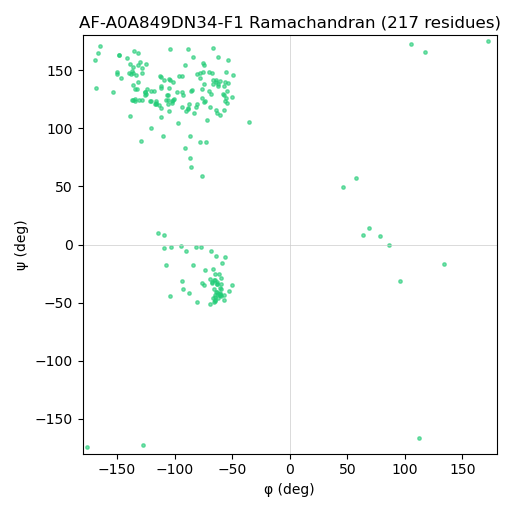89.88 128 ALA A C 1
ATOM 947 O O . ALA A 1 128 ? -4.872 -4.403 26.930 1.00 89.88 128 ALA A O 1
ATOM 948 N N . GLY A 1 129 ? -2.781 -5.055 27.439 1.00 86.00 129 GLY A N 1
ATOM 949 C CA . GLY A 1 129 ? -2.916 -6.417 26.907 1.00 86.00 129 GLY A CA 1
ATOM 950 C C . GLY A 1 129 ? -3.374 -6.467 25.448 1.00 86.00 129 GLY A C 1
ATOM 951 O O . GLY A 1 129 ? -4.417 -7.051 25.158 1.00 86.00 129 GLY A O 1
ATOM 952 N N . HIS A 1 130 ? -2.621 -5.826 24.547 1.00 88.56 130 HIS A N 1
ATOM 953 C CA . HIS A 1 130 ? -2.976 -5.797 23.131 1.00 88.56 130 HIS A CA 1
ATOM 954 C C . HIS A 1 130 ? -2.626 -7.105 22.411 1.00 88.56 130 HIS A C 1
ATOM 956 O O . HIS A 1 130 ? -1.593 -7.731 22.654 1.00 88.56 130 HIS A O 1
ATOM 962 N N . GLU A 1 131 ? -3.490 -7.486 21.482 1.00 92.25 131 GLU A N 1
ATOM 963 C CA . GLU A 1 131 ? -3.313 -8.632 20.603 1.00 92.25 131 GLU A CA 1
ATOM 964 C C . GLU A 1 131 ? -3.788 -8.275 19.204 1.00 92.25 131 GLU A C 1
ATOM 966 O O . GLU A 1 131 ? -4.739 -7.513 19.028 1.00 92.25 131 GLU A O 1
ATOM 971 N N . ARG A 1 132 ? -3.129 -8.858 18.209 1.00 93.12 132 ARG A N 1
ATOM 972 C CA . ARG A 1 132 ? -3.483 -8.735 16.806 1.00 93.12 132 ARG A CA 1
ATOM 973 C C . ARG A 1 132 ? -3.513 -10.101 16.136 1.00 93.12 132 ARG A C 1
ATOM 975 O O . ARG A 1 132 ? -2.649 -10.948 16.381 1.00 93.12 132 ARG A O 1
ATOM 982 N N . THR A 1 133 ? -4.498 -10.305 15.276 1.00 95.31 133 THR A N 1
ATOM 983 C CA . THR A 1 133 ? -4.676 -11.542 14.524 1.00 95.31 133 THR A CA 1
ATOM 984 C C . THR A 1 133 ? -5.024 -11.273 13.070 1.00 95.31 133 THR A C 1
ATOM 986 O O . THR A 1 133 ? -5.641 -10.256 12.754 1.00 95.31 133 THR A O 1
ATOM 989 N N . THR A 1 134 ? -4.661 -12.213 12.201 1.00 96.12 134 THR A N 1
ATOM 990 C CA . THR A 1 134 ? -5.148 -12.289 10.820 1.00 96.12 134 THR A CA 1
ATOM 991 C C . THR A 1 134 ? -5.675 -13.687 10.568 1.00 96.12 134 THR A C 1
ATOM 993 O O . THR A 1 134 ? -4.929 -14.652 10.722 1.00 96.12 134 THR A O 1
ATOM 996 N N . ASP A 1 135 ? -6.929 -13.794 10.147 1.00 95.75 135 ASP A N 1
ATOM 997 C CA . ASP A 1 135 ? -7.517 -15.032 9.635 1.00 95.75 135 ASP A CA 1
ATOM 998 C C . ASP A 1 135 ? -7.275 -15.149 8.130 1.00 95.75 135 ASP A C 1
ATOM 1000 O O . ASP A 1 135 ? -7.742 -14.321 7.350 1.00 95.75 135 ASP A O 1
ATOM 1004 N N . PHE A 1 136 ? -6.532 -16.175 7.714 1.00 94.31 136 PHE A N 1
ATOM 1005 C CA . PHE A 1 136 ? -6.169 -16.371 6.310 1.00 94.31 136 PHE A CA 1
ATOM 1006 C C . PHE A 1 136 ? -7.335 -16.860 5.449 1.00 94.31 136 PHE A C 1
ATOM 1008 O O . PHE A 1 136 ? -7.307 -16.662 4.237 1.00 94.31 136 PHE A O 1
ATOM 1015 N N . ALA A 1 137 ? -8.366 -17.468 6.043 1.00 93.06 137 ALA A N 1
ATOM 1016 C CA . ALA A 1 137 ? -9.546 -17.904 5.303 1.00 93.06 137 ALA A CA 1
ATOM 1017 C C . ALA A 1 137 ? -10.470 -16.728 4.958 1.00 93.06 137 ALA A C 1
ATOM 1019 O O . ALA A 1 137 ? -11.118 -16.734 3.912 1.00 93.06 137 ALA A O 1
ATOM 1020 N N . THR A 1 138 ? -10.534 -15.717 5.829 1.00 92.50 138 THR A N 1
ATOM 1021 C CA . THR A 1 138 ? -11.446 -14.571 5.672 1.00 92.50 138 THR A CA 1
ATOM 1022 C C . THR A 1 138 ? -10.745 -13.270 5.281 1.00 92.50 138 THR A C 1
ATOM 1024 O O . THR A 1 138 ? -11.402 -12.339 4.819 1.00 92.50 138 THR A O 1
ATOM 1027 N N . GLY A 1 139 ? -9.426 -13.182 5.464 1.00 93.44 139 GLY A N 1
ATOM 1028 C CA . GLY A 1 139 ? -8.659 -11.942 5.327 1.00 93.44 139 GLY A CA 1
ATOM 1029 C C . GLY A 1 139 ? -8.960 -10.915 6.424 1.00 93.44 139 GLY A C 1
ATOM 1030 O O . GLY A 1 139 ? -8.627 -9.740 6.266 1.00 93.44 139 GLY A O 1
ATOM 1031 N N . LEU A 1 140 ? -9.626 -11.324 7.512 1.00 96.88 140 LEU A N 1
ATOM 1032 C CA . LEU A 1 140 ? -9.999 -10.438 8.608 1.00 96.88 140 LEU A CA 1
ATOM 1033 C C . LEU A 1 140 ? -8.809 -10.205 9.537 1.00 96.88 140 LEU A C 1
ATOM 1035 O O . LEU A 1 140 ? -8.313 -11.134 10.178 1.00 96.88 140 LEU A O 1
ATOM 1039 N N . VAL A 1 141 ? -8.423 -8.940 9.673 1.00 96.62 141 VAL A N 1
ATOM 1040 C CA . VAL A 1 141 ? -7.479 -8.478 10.687 1.00 96.62 141 VAL A CA 1
ATOM 1041 C C . VAL A 1 141 ? -8.258 -8.025 11.919 1.00 96.62 141 VAL A C 1
ATOM 1043 O O . VAL A 1 141 ? -9.189 -7.226 11.810 1.00 96.62 141 VAL A O 1
ATOM 1046 N N . THR A 1 142 ? -7.891 -8.517 13.099 1.00 95.25 142 THR A N 1
ATOM 1047 C CA . THR A 1 142 ? -8.497 -8.103 14.372 1.00 95.25 142 THR A CA 1
ATOM 1048 C C . THR A 1 142 ? -7.424 -7.595 15.321 1.00 95.25 142 THR A C 1
ATOM 1050 O O . THR A 1 142 ? -6.400 -8.244 15.487 1.00 95.25 142 THR A O 1
ATOM 1053 N N . LEU A 1 143 ? -7.665 -6.452 15.960 1.00 94.25 143 LEU A N 1
ATOM 1054 C CA . LEU A 1 143 ? -6.853 -5.926 17.051 1.00 94.25 143 LEU A CA 1
ATOM 1055 C C . LEU A 1 143 ? -7.737 -5.782 18.283 1.00 94.25 143 LEU A C 1
ATOM 1057 O O . LEU A 1 143 ? -8.831 -5.227 18.197 1.00 94.25 143 LEU A O 1
ATOM 1061 N N . THR A 1 144 ? -7.271 -6.263 19.425 1.00 92.94 144 THR A N 1
ATOM 1062 C CA . THR A 1 144 ? -7.985 -6.179 20.702 1.00 92.94 144 THR A CA 1
ATOM 1063 C C . THR A 1 144 ? -7.091 -5.590 21.772 1.00 92.94 144 THR A C 1
ATOM 1065 O O . THR A 1 144 ? -5.892 -5.850 21.768 1.00 92.94 144 THR A O 1
ATOM 1068 N N . GLY A 1 145 ? -7.676 -4.863 22.718 1.00 91.38 145 GLY A N 1
ATOM 1069 C CA . GLY A 1 145 ? -6.991 -4.383 23.916 1.00 91.38 145 GLY A CA 1
ATOM 1070 C C . GLY A 1 145 ? -7.986 -3.905 24.970 1.00 91.38 145 GLY A C 1
ATOM 1071 O O . GLY A 1 145 ? -9.183 -3.805 24.704 1.00 91.38 145 GLY A O 1
ATOM 1072 N N . GLN A 1 146 ? -7.499 -3.628 26.176 1.00 91.44 146 GLN A N 1
ATOM 1073 C CA . GLN A 1 146 ? -8.311 -3.159 27.300 1.00 91.44 146 GLN A CA 1
ATOM 1074 C C . GLN A 1 146 ? -8.097 -1.663 27.529 1.00 91.44 146 GLN A C 1
ATO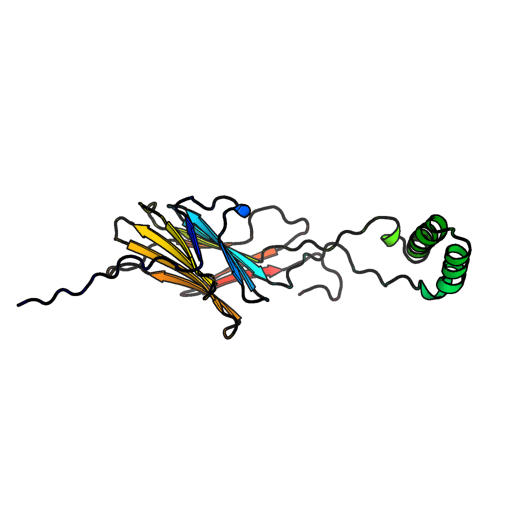M 1076 O O . GLN A 1 146 ? -6.999 -1.254 27.899 1.00 91.44 146 GLN A O 1
ATOM 1081 N N . ALA A 1 147 ? -9.137 -0.855 27.325 1.00 88.44 147 ALA A N 1
ATOM 1082 C CA . ALA A 1 147 ? -9.169 0.532 27.784 1.00 88.44 147 ALA A CA 1
ATOM 1083 C C . ALA A 1 147 ? -9.714 0.602 29.220 1.00 88.44 147 ALA A C 1
ATOM 1085 O O . ALA A 1 147 ? -10.320 -0.351 29.709 1.00 88.44 147 ALA A O 1
ATOM 1086 N N . GLU A 1 148 ? -9.583 1.756 29.876 1.00 85.50 148 GLU A N 1
ATOM 1087 C CA . GLU A 1 148 ? -10.233 2.007 31.174 1.00 85.50 148 GLU A CA 1
ATOM 1088 C C . GLU A 1 148 ? -11.764 1.890 31.089 1.00 85.50 148 GLU A C 1
ATOM 1090 O O . GLU A 1 148 ? -12.410 1.408 32.016 1.00 85.50 148 GLU A O 1
ATOM 1095 N N . SER A 1 149 ? -12.347 2.272 29.949 1.00 84.81 149 SER A N 1
ATOM 1096 C CA . SER A 1 149 ? -13.779 2.128 29.658 1.00 84.81 149 SER A CA 1
ATOM 1097 C C . SER A 1 149 ? -14.196 0.700 29.277 1.00 84.81 149 SER A C 1
ATOM 1099 O O . SER A 1 149 ? -15.380 0.446 29.055 1.00 84.81 149 SER A O 1
ATOM 1101 N N . GLY A 1 150 ? -13.241 -0.234 29.210 1.00 88.94 150 GLY A N 1
ATOM 1102 C CA . GLY A 1 150 ? -13.429 -1.651 28.908 1.00 88.94 150 GLY A CA 1
ATOM 1103 C C . GLY A 1 150 ? -12.825 -2.091 27.563 1.00 88.94 150 GLY A C 1
ATOM 1104 O O . GLY A 1 150 ? -12.005 -1.379 26.976 1.00 88.94 150 GLY A O 1
ATOM 1105 N N . PRO A 1 151 ? -13.170 -3.294 27.068 1.00 91.00 151 PRO A N 1
ATOM 1106 C CA . PRO A 1 151 ? -12.504 -3.888 25.911 1.00 91.00 151 PRO A CA 1
ATOM 1107 C C . PRO A 1 151 ? -12.787 -3.128 24.612 1.00 91.00 151 PRO A C 1
ATOM 1109 O O . PRO A 1 151 ? -13.944 -2.934 24.235 1.00 91.00 151 PRO A O 1
ATOM 1112 N N . LEU A 1 152 ? -11.728 -2.791 23.875 1.00 91.56 152 LEU A N 1
ATOM 1113 C CA . LEU A 1 152 ? -11.811 -2.284 22.508 1.00 91.56 152 LEU A CA 1
ATOM 1114 C C . LEU A 1 152 ? -11.428 -3.369 21.508 1.00 91.56 152 LEU A C 1
ATOM 1116 O O . LEU A 1 152 ? -10.521 -4.174 21.729 1.00 91.56 152 LEU A O 1
ATOM 1120 N N . THR A 1 153 ? -12.139 -3.398 20.384 1.00 93.06 153 THR A N 1
ATOM 1121 C CA . THR A 1 153 ? -11.838 -4.299 19.270 1.00 93.06 153 THR A CA 1
ATOM 1122 C C . THR A 1 153 ? -11.923 -3.559 17.947 1.00 93.06 153 THR A C 1
ATOM 1124 O O . THR A 1 153 ? -12.975 -3.025 17.603 1.00 93.06 153 THR A O 1
ATOM 1127 N N . HIS A 1 154 ? -10.849 -3.606 17.168 1.00 94.12 154 HIS A N 1
ATOM 1128 C CA . HIS A 1 154 ? -10.792 -3.110 15.800 1.00 94.12 154 HIS A CA 1
ATOM 1129 C C . HIS A 1 154 ? -10.794 -4.295 14.845 1.00 94.12 154 HIS A C 1
ATOM 1131 O O . HIS A 1 154 ? -10.009 -5.226 14.999 1.00 94.12 154 HIS A O 1
ATOM 1137 N N . ARG A 1 155 ? -11.689 -4.277 13.864 1.00 96.19 155 ARG A N 1
ATOM 1138 C CA . ARG A 1 155 ? -11.784 -5.291 12.814 1.00 96.19 155 ARG A CA 1
ATOM 1139 C C . ARG A 1 155 ? -11.616 -4.624 11.467 1.00 96.19 155 ARG A C 1
ATOM 1141 O O . ARG A 1 155 ? -12.384 -3.719 11.149 1.00 96.19 155 ARG A O 1
ATOM 1148 N N . VAL A 1 156 ? -10.639 -5.079 10.697 1.00 97.50 156 VAL A N 1
ATOM 1149 C CA . VAL A 1 156 ? -10.291 -4.515 9.396 1.00 97.50 156 VAL A CA 1
ATOM 1150 C C . VAL A 1 156 ? -10.311 -5.608 8.342 1.00 97.50 156 VAL A C 1
ATOM 1152 O O . VAL A 1 156 ? -9.720 -6.668 8.521 1.00 97.50 156 VAL A O 1
ATOM 1155 N N . PHE A 1 157 ? -10.978 -5.341 7.228 1.00 97.69 157 PHE A N 1
ATOM 1156 C CA . PHE A 1 157 ? -10.894 -6.161 6.026 1.00 97.69 157 PHE A CA 1
ATOM 1157 C C . PHE A 1 157 ? -11.075 -5.278 4.794 1.00 97.69 157 PHE A C 1
ATOM 1159 O O . PHE A 1 157 ? -11.570 -4.153 4.884 1.00 97.69 157 PHE A O 1
ATOM 1166 N N . VAL A 1 158 ? -10.693 -5.790 3.627 1.00 98.31 158 VAL A N 1
ATOM 1167 C CA . VAL A 1 158 ? -10.924 -5.098 2.356 1.00 98.31 158 VAL A CA 1
ATOM 1168 C C . VAL A 1 158 ? -11.946 -5.886 1.553 1.00 98.31 158 VAL A C 1
ATOM 1170 O O . VAL A 1 158 ? -11.690 -6.993 1.087 1.00 98.31 158 VAL A O 1
ATOM 1173 N N . SER A 1 159 ? -13.141 -5.319 1.417 1.00 97.88 159 SER A N 1
ATOM 1174 C CA . SER A 1 159 ? -14.258 -5.950 0.728 1.00 97.88 159 SER A CA 1
ATOM 1175 C C . SER A 1 159 ? -14.045 -5.914 -0.778 1.00 97.88 159 SER A C 1
ATOM 1177 O O . SER A 1 159 ? -13.927 -4.846 -1.384 1.00 97.88 159 SER A O 1
ATOM 1179 N N . ARG A 1 160 ? -14.049 -7.088 -1.410 1.00 96.62 160 ARG A N 1
ATOM 1180 C CA . ARG A 1 160 ? -14.115 -7.201 -2.870 1.00 96.62 160 ARG A CA 1
ATOM 1181 C C . ARG A 1 160 ? -15.478 -6.785 -3.444 1.00 96.62 160 ARG A C 1
ATOM 1183 O O . ARG A 1 160 ? -15.469 -5.937 -4.330 1.00 96.62 160 ARG A O 1
ATOM 1190 N N . PRO A 1 161 ? -16.634 -7.299 -2.968 1.00 97.75 161 PRO A N 1
ATOM 1191 C CA . PRO A 1 161 ? -17.932 -6.937 -3.547 1.00 97.75 161 PRO A CA 1
ATOM 1192 C C . PRO A 1 161 ? -18.328 -5.476 -3.298 1.00 97.75 161 PRO A C 1
ATOM 1194 O O . PRO A 1 161 ? -18.966 -4.879 -4.156 1.00 97.75 161 PRO A O 1
ATOM 1197 N N . ALA A 1 162 ? -17.933 -4.886 -2.162 1.00 97.88 162 ALA A N 1
ATOM 1198 C CA . ALA A 1 162 ? -18.209 -3.474 -1.877 1.00 97.88 162 ALA A CA 1
ATOM 1199 C C . ALA A 1 162 ? -17.104 -2.525 -2.375 1.00 97.88 162 ALA A C 1
ATOM 1201 O O . ALA A 1 162 ? -17.263 -1.314 -2.268 1.00 97.88 162 ALA A O 1
ATOM 1202 N N . ASN A 1 163 ? -15.988 -3.063 -2.891 1.00 97.56 163 ASN A N 1
ATOM 1203 C CA . ASN A 1 163 ? -14.813 -2.306 -3.331 1.00 97.56 163 ASN A CA 1
ATOM 1204 C C . ASN A 1 163 ? -14.378 -1.226 -2.315 1.00 97.56 163 ASN A C 1
ATOM 1206 O O . ASN A 1 163 ? -14.208 -0.057 -2.665 1.00 97.56 163 ASN A O 1
ATOM 1210 N N . ALA A 1 164 ? -14.246 -1.623 -1.047 1.00 97.81 164 ALA A N 1
ATOM 1211 C CA . ALA A 1 164 ? -13.989 -0.709 0.061 1.00 97.81 164 ALA A CA 1
ATOM 1212 C C . ALA A 1 164 ? -13.123 -1.354 1.149 1.00 97.81 164 ALA A C 1
ATOM 1214 O O . ALA A 1 164 ? -13.306 -2.528 1.490 1.00 97.81 164 ALA A O 1
ATOM 1215 N N . VAL A 1 165 ? -12.235 -0.562 1.749 1.00 98.00 165 VAL A N 1
ATOM 1216 C CA . VAL A 1 165 ? -11.597 -0.880 3.031 1.00 98.00 165 VAL A CA 1
ATOM 1217 C C . VAL A 1 165 ? -12.609 -0.617 4.145 1.00 98.00 165 VAL A C 1
ATOM 1219 O O . VAL A 1 165 ? -13.160 0.476 4.244 1.00 98.00 165 VAL A O 1
ATOM 1222 N N . VAL A 1 166 ? -12.858 -1.615 4.989 1.00 97.62 166 VAL A N 1
ATOM 1223 C CA . VAL A 1 166 ? -13.807 -1.526 6.101 1.00 97.62 166 VAL A CA 1
ATOM 1224 C C . VAL A 1 166 ? -13.043 -1.667 7.407 1.00 97.62 166 VAL A C 1
ATOM 1226 O O . VAL A 1 166 ? -12.378 -2.675 7.631 1.00 97.62 166 VAL A O 1
ATOM 1229 N N . CYS A 1 167 ? -13.171 -0.670 8.281 1.00 95.81 167 CYS A N 1
ATOM 1230 C CA . CYS A 1 167 ? -12.674 -0.707 9.651 1.00 95.81 167 CYS A CA 1
ATOM 1231 C C . CYS A 1 167 ? -13.852 -0.522 10.608 1.00 95.81 167 CYS A C 1
ATOM 1233 O O . CYS A 1 167 ? -14.587 0.459 10.520 1.00 95.81 167 CYS A O 1
ATOM 1235 N N . ARG A 1 168 ? -14.040 -1.470 11.525 1.00 94.69 168 ARG A N 1
ATOM 1236 C CA . ARG A 1 168 ? -15.047 -1.398 12.582 1.00 94.69 168 ARG A CA 1
ATOM 1237 C C . ARG A 1 168 ? -14.358 -1.367 13.935 1.00 94.69 168 ARG A C 1
ATOM 1239 O O . ARG A 1 168 ? -13.698 -2.337 14.299 1.00 94.69 168 ARG A O 1
ATOM 1246 N N . THR A 1 169 ? -14.618 -0.319 14.705 1.00 92.12 169 THR A N 1
ATOM 1247 C CA . THR A 1 169 ? -14.242 -0.238 16.119 1.00 92.12 169 THR A CA 1
ATOM 1248 C C . THR A 1 169 ? -15.459 -0.550 16.984 1.00 92.12 169 THR A C 1
ATOM 1250 O O . THR A 1 169 ? -16.514 0.060 16.824 1.00 92.12 169 THR A O 1
ATOM 1253 N N . ALA A 1 170 ? -15.331 -1.525 17.878 1.00 91.25 170 ALA A N 1
ATOM 1254 C CA . ALA A 1 170 ? -16.341 -1.882 18.865 1.00 91.25 170 ALA A CA 1
ATOM 1255 C C . ALA A 1 170 ? -15.839 -1.534 20.272 1.00 91.25 170 ALA A C 1
ATOM 1257 O O . ALA A 1 170 ? -14.688 -1.824 20.601 1.00 91.25 170 ALA A O 1
ATOM 1258 N N . ALA A 1 171 ? -16.723 -0.940 21.073 1.00 90.50 171 ALA A N 1
ATOM 1259 C CA . ALA A 1 171 ? -16.514 -0.578 22.471 1.00 90.50 171 ALA A CA 1
ATOM 1260 C C . ALA A 1 171 ? -17.707 -1.055 23.326 1.00 90.50 171 ALA A C 1
ATOM 1262 O O . ALA A 1 171 ? -18.759 -1.384 22.761 1.00 90.50 171 ALA A O 1
ATOM 1263 N N . PRO A 1 172 ? -17.572 -1.102 24.663 1.00 87.06 172 PRO A N 1
ATOM 1264 C CA . PRO A 1 172 ? -18.659 -1.475 25.564 1.00 87.06 172 PRO A CA 1
ATOM 1265 C C . PRO A 1 172 ? -19.815 -0.454 25.572 1.00 87.06 172 PRO A C 1
ATOM 1267 O O . PRO A 1 172 ? -19.684 0.655 25.043 1.00 87.06 172 PRO A O 1
ATOM 1270 N N . PRO A 1 173 ? -20.962 -0.798 26.192 1.00 79.56 173 PRO A N 1
ATOM 1271 C CA . PRO A 1 173 ? -22.048 0.150 26.434 1.00 79.56 173 PRO A CA 1
ATOM 1272 C C . PRO A 1 173 ? -21.531 1.366 27.221 1.00 79.56 173 PRO A C 1
ATOM 1274 O O . PRO A 1 173 ? -20.955 1.205 28.291 1.00 79.56 173 PRO A O 1
ATOM 1277 N N . GLY A 1 174 ? -21.711 2.573 26.682 1.00 75.50 174 GLY A N 1
ATOM 1278 C CA . GLY A 1 174 ? -21.099 3.803 27.216 1.00 75.50 174 GLY A CA 1
ATOM 1279 C C . GLY A 1 174 ? -20.475 4.688 26.135 1.00 75.50 174 GLY A C 1
ATOM 1280 O O . GLY A 1 174 ? -20.292 5.881 26.351 1.00 75.50 174 GLY A O 1
ATOM 1281 N N . GLY A 1 175 ? -20.248 4.124 24.944 1.00 79.56 175 GLY A N 1
ATOM 1282 C CA . GLY A 1 175 ? -19.827 4.856 23.752 1.00 79.56 175 GLY A CA 1
ATOM 1283 C C . GLY A 1 175 ? -18.355 4.653 23.403 1.00 79.56 175 GLY A C 1
ATOM 1284 O O . GLY A 1 175 ? -17.593 4.022 24.132 1.00 79.56 175 GLY A O 1
ATOM 1285 N N . LEU A 1 176 ? -17.969 5.177 22.242 1.00 86.75 176 LEU A N 1
ATOM 1286 C CA . LEU A 1 176 ? -16.597 5.181 21.752 1.00 86.75 176 LEU A CA 1
ATOM 1287 C C . LEU A 1 176 ? -16.098 6.625 21.745 1.00 86.75 176 LEU A C 1
ATOM 1289 O O . LEU A 1 176 ? -16.624 7.450 21.002 1.00 86.75 176 LEU A O 1
ATOM 1293 N N . THR A 1 177 ? -15.066 6.905 22.535 1.00 88.25 177 THR A N 1
ATOM 1294 C CA . THR A 1 177 ? -14.371 8.197 22.528 1.00 88.25 177 THR A CA 1
ATOM 1295 C C . THR A 1 177 ? -12.973 7.999 21.968 1.00 88.25 177 THR A C 1
ATOM 1297 O O . THR A 1 177 ? -12.278 7.058 22.347 1.00 88.25 177 THR A O 1
ATOM 1300 N N . GLY A 1 178 ? -12.552 8.883 21.071 1.00 89.94 178 GLY A N 1
ATOM 1301 C CA . GLY A 1 178 ? -11.216 8.872 20.488 1.00 89.94 178 GLY A CA 1
ATOM 1302 C C . GLY A 1 178 ? -11.092 9.892 19.365 1.00 89.94 178 GLY A C 1
ATOM 1303 O O . GLY A 1 178 ? -12.071 10.537 18.988 1.00 89.94 178 GLY A O 1
ATOM 1304 N N . LEU A 1 179 ? -9.883 10.028 18.830 1.00 93.56 179 LEU A N 1
ATOM 1305 C CA . LEU A 1 179 ? -9.601 10.868 17.671 1.00 93.56 179 LEU A CA 1
ATOM 1306 C C . LEU A 1 179 ? -9.461 9.988 16.431 1.00 93.56 179 LEU A C 1
ATOM 1308 O O . LEU A 1 179 ? -8.617 9.093 16.401 1.00 93.56 179 LEU A O 1
ATOM 1312 N N . LEU A 1 180 ? -10.260 10.268 15.402 1.00 94.94 180 LEU A N 1
ATOM 1313 C CA . LEU A 1 180 ? -10.082 9.702 14.070 1.00 94.94 180 LEU A CA 1
ATOM 1314 C C . LEU A 1 180 ? -9.411 10.747 13.176 1.00 94.94 180 LEU A C 1
ATOM 1316 O O . LEU A 1 180 ? -9.914 11.860 13.036 1.00 94.94 180 LEU A O 1
ATOM 1320 N N . ARG A 1 181 ? -8.278 10.393 12.571 1.00 95.56 181 ARG A N 1
ATOM 1321 C CA . ARG A 1 181 ? -7.507 11.271 11.687 1.00 95.56 181 ARG A CA 1
ATOM 1322 C C . ARG A 1 181 ? -7.271 10.594 10.346 1.00 95.56 181 ARG A C 1
ATOM 1324 O O . ARG A 1 181 ? -6.741 9.488 10.308 1.00 95.56 181 ARG A O 1
ATOM 1331 N N . LEU A 1 182 ? -7.603 11.295 9.266 1.00 97.31 182 LEU A N 1
ATOM 1332 C CA . LEU A 1 182 ? -7.199 10.961 7.904 1.00 97.31 182 LEU A CA 1
ATOM 1333 C C . LEU A 1 182 ? -6.130 11.963 7.460 1.00 97.31 182 LEU A C 1
ATOM 1335 O O . LEU A 1 182 ? -6.314 13.170 7.611 1.00 97.31 182 LEU A O 1
ATOM 1339 N N . ALA A 1 183 ? -5.002 11.473 6.960 1.00 96.25 183 ALA A N 1
ATOM 1340 C CA . ALA A 1 183 ? -3.877 12.312 6.561 1.00 96.25 183 ALA A CA 1
ATOM 1341 C C . ALA A 1 183 ? -3.111 11.702 5.383 1.00 96.25 183 ALA A C 1
ATOM 1343 O O . ALA A 1 183 ? -3.248 10.504 5.134 1.00 96.25 183 ALA A O 1
ATOM 1344 N N . PRO A 1 184 ? -2.277 12.484 4.680 1.00 94.56 184 PRO A N 1
ATOM 1345 C CA . PRO A 1 184 ? -1.313 11.937 3.731 1.00 94.56 184 PRO A CA 1
ATOM 1346 C C . PRO A 1 184 ? -0.417 10.865 4.369 1.00 94.56 184 PRO A C 1
ATOM 1348 O O . PRO A 1 184 ? -0.270 10.798 5.595 1.00 94.56 184 PRO A O 1
ATOM 1351 N N . ILE A 1 185 ? 0.176 10.010 3.537 1.00 90.69 185 ILE A N 1
ATOM 1352 C CA . ILE A 1 185 ? 1.236 9.099 3.985 1.00 90.69 185 ILE A CA 1
ATOM 1353 C C . ILE A 1 185 ? 2.415 9.927 4.510 1.00 90.69 185 ILE A C 1
ATOM 1355 O O . ILE A 1 185 ? 2.732 10.978 3.958 1.00 90.69 185 ILE A O 1
ATOM 1359 N N . GLU A 1 186 ? 3.034 9.468 5.597 1.00 86.38 186 GLU A N 1
ATOM 1360 C CA . GLU A 1 186 ? 4.219 10.115 6.162 1.00 86.38 186 GLU A CA 1
ATOM 1361 C C . GLU A 1 186 ? 5.417 10.001 5.210 1.00 86.38 186 GLU A C 1
ATOM 1363 O O . GLU A 1 186 ? 5.632 8.961 4.588 1.00 86.38 186 GLU A O 1
ATOM 1368 N N . GLY A 1 187 ? 6.215 11.065 5.140 1.00 85.69 187 GLY A N 1
ATOM 1369 C CA . GLY A 1 187 ? 7.378 11.162 4.263 1.00 85.69 187 GLY A CA 1
ATOM 1370 C C . GLY A 1 187 ? 7.238 12.277 3.231 1.00 85.69 187 GLY A C 1
ATOM 1371 O O . GLY A 1 187 ? 6.162 12.839 3.031 1.00 85.69 187 GLY A O 1
ATOM 1372 N N . GLU A 1 188 ? 8.355 12.613 2.597 1.00 85.44 188 GLU A N 1
ATOM 1373 C CA . GLU A 1 188 ? 8.397 13.594 1.516 1.00 85.44 188 GLU A CA 1
ATOM 1374 C C . GLU A 1 188 ? 8.278 12.859 0.172 1.00 85.44 188 GLU A C 1
ATOM 1376 O O . GLU A 1 188 ? 9.110 11.993 -0.123 1.00 85.44 188 GLU A O 1
ATOM 1381 N N . PRO A 1 189 ? 7.230 13.125 -0.630 1.00 86.06 189 PRO A N 1
ATOM 1382 C CA . PRO A 1 189 ? 7.092 12.492 -1.931 1.00 86.06 189 PRO A CA 1
ATOM 1383 C C . PRO A 1 189 ? 8.158 13.023 -2.906 1.00 86.06 189 PRO A C 1
ATOM 1385 O O . PRO A 1 189 ? 8.508 14.200 -2.856 1.00 86.06 189 PRO A O 1
ATOM 1388 N N . PRO A 1 190 ? 8.632 12.198 -3.857 1.00 85.06 190 PRO A N 1
ATOM 1389 C CA . PRO A 1 190 ? 9.610 12.619 -4.866 1.00 85.06 190 PRO A CA 1
ATOM 1390 C C . PRO A 1 190 ? 9.067 13.633 -5.892 1.00 85.06 190 PRO A C 1
ATOM 1392 O O . PRO A 1 190 ? 9.827 14.124 -6.722 1.00 85.06 190 PRO A O 1
ATOM 1395 N N . ALA A 1 191 ? 7.768 13.935 -5.854 1.00 85.81 191 ALA A N 1
ATOM 1396 C CA . ALA A 1 191 ? 7.113 14.971 -6.647 1.00 85.81 191 ALA A CA 1
ATOM 1397 C C . ALA A 1 191 ? 6.087 15.726 -5.796 1.00 85.81 191 ALA A C 1
ATOM 1399 O O . ALA A 1 191 ? 5.548 15.178 -4.833 1.00 85.81 191 ALA A O 1
ATOM 1400 N N . SER A 1 192 ? 5.788 16.967 -6.183 1.00 87.50 192 SER A N 1
ATOM 1401 C CA . SER A 1 192 ? 4.785 17.809 -5.528 1.00 87.50 192 SER A CA 1
ATOM 1402 C C . SER A 1 192 ? 3.406 17.142 -5.522 1.00 87.50 192 SER A C 1
ATOM 1404 O O . SER A 1 192 ? 2.889 16.746 -6.567 1.00 87.50 192 SER A O 1
ATOM 1406 N N . ILE A 1 193 ? 2.772 17.083 -4.350 1.00 89.50 193 ILE A N 1
ATOM 1407 C CA . ILE A 1 193 ? 1.375 16.661 -4.191 1.00 89.50 193 ILE A CA 1
ATOM 1408 C C . ILE A 1 193 ? 0.670 17.697 -3.319 1.00 89.50 193 ILE A C 1
ATOM 1410 O O . ILE A 1 193 ? 1.107 17.974 -2.202 1.00 89.50 193 ILE A O 1
ATOM 1414 N N . ALA A 1 194 ? -0.420 18.271 -3.820 1.00 91.12 194 ALA A N 1
ATOM 1415 C CA . ALA A 1 194 ? -1.266 19.170 -3.047 1.00 91.12 194 ALA A CA 1
ATOM 1416 C C . ALA A 1 194 ? -2.406 18.376 -2.402 1.00 91.12 194 ALA A C 1
ATOM 1418 O O . ALA A 1 194 ? -3.084 17.599 -3.075 1.00 91.12 194 ALA A O 1
ATOM 1419 N N . PHE A 1 195 ? -2.615 18.580 -1.102 1.00 93.00 195 PHE A N 1
ATOM 1420 C CA . PHE A 1 195 ? -3.632 17.882 -0.320 1.00 93.00 195 PHE A CA 1
ATOM 1421 C C . PHE A 1 195 ? -4.666 18.854 0.244 1.00 93.00 195 PHE A C 1
ATOM 1423 O O . PHE A 1 195 ? -4.316 19.845 0.882 1.00 93.00 195 PHE A O 1
ATOM 1430 N N . GLU A 1 196 ? -5.939 18.515 0.077 1.00 95.94 196 GLU A N 1
ATOM 1431 C CA . GLU A 1 196 ? -7.081 19.272 0.582 1.00 95.94 196 GLU A CA 1
ATOM 1432 C C . GLU A 1 196 ? -7.903 18.385 1.531 1.00 95.94 196 GLU A C 1
ATOM 1434 O O . GLU A 1 196 ? -8.661 17.516 1.080 1.00 95.94 196 GLU A O 1
ATOM 1439 N N . PRO A 1 197 ? -7.741 18.537 2.859 1.00 96.44 197 PRO A N 1
ATOM 1440 C CA . PRO A 1 197 ? -8.550 17.815 3.829 1.00 96.44 197 PRO A CA 1
ATOM 1441 C C . PRO A 1 197 ? -9.937 18.453 3.979 1.00 96.44 197 PRO A C 1
ATOM 1443 O O . PRO A 1 197 ? -10.095 19.671 3.915 1.00 96.44 197 PRO A O 1
ATOM 1446 N N . SER A 1 198 ? -10.947 17.632 4.261 1.00 96.94 198 SER A N 1
ATOM 1447 C CA . SER A 1 198 ? -12.288 18.092 4.623 1.00 96.94 198 SER A CA 1
ATOM 1448 C C . SER A 1 198 ? -12.863 17.267 5.770 1.00 96.94 198 SER A C 1
ATOM 1450 O O . SER A 1 198 ? -12.575 16.079 5.915 1.00 96.94 198 SER A O 1
ATOM 1452 N N . VAL A 1 199 ? -13.663 17.919 6.612 1.00 96.75 199 VAL A N 1
ATOM 1453 C CA . VAL A 1 199 ? -14.307 17.298 7.772 1.00 96.75 199 VAL A CA 1
ATOM 1454 C C . VAL A 1 199 ? -15.762 17.738 7.804 1.00 96.75 199 VAL A C 1
ATOM 1456 O O . VAL A 1 199 ? -16.052 18.935 7.805 1.00 96.75 199 VAL A O 1
ATOM 1459 N N . LYS A 1 200 ? -16.674 16.768 7.842 1.00 95.50 200 LYS A N 1
ATOM 1460 C CA . LYS A 1 200 ? -18.111 16.968 8.060 1.00 95.50 200 LYS A CA 1
ATOM 1461 C C . LYS A 1 200 ? -18.601 15.930 9.077 1.00 95.50 200 LYS A C 1
ATOM 1463 O O . LYS A 1 200 ? -17.875 14.973 9.355 1.00 95.50 200 LYS A O 1
ATOM 1468 N N 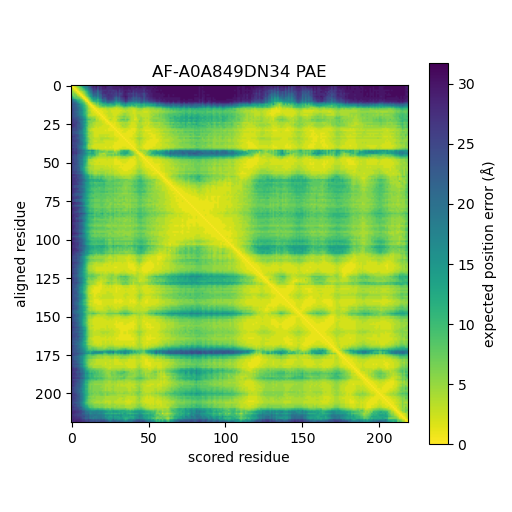. PRO A 1 201 ? -19.811 16.080 9.646 1.00 94.44 201 PRO A N 1
ATOM 1469 C CA . PRO A 1 201 ? -20.423 14.996 10.407 1.00 94.44 201 PRO A CA 1
ATOM 1470 C C . PRO A 1 201 ? -20.396 13.701 9.586 1.00 94.44 201 PRO A C 1
ATOM 1472 O O . PRO A 1 201 ? -20.800 13.703 8.426 1.00 94.44 201 PRO A O 1
ATOM 1475 N N . ASP A 1 202 ? -19.857 12.638 10.180 1.00 92.75 202 ASP A N 1
ATOM 1476 C CA . ASP A 1 202 ? -19.723 11.298 9.591 1.00 92.75 202 ASP A CA 1
ATOM 1477 C C . ASP A 1 202 ? -18.818 11.174 8.342 1.00 92.75 202 ASP A C 1
ATOM 1479 O O . ASP A 1 202 ? -18.742 10.100 7.744 1.00 92.75 202 ASP A O 1
ATOM 1483 N N . GLU A 1 203 ? -18.075 12.222 7.965 1.00 95.62 203 GLU A N 1
ATOM 1484 C CA . GLU A 1 203 ? -17.226 12.232 6.766 1.00 95.62 203 GLU A CA 1
ATOM 1485 C C . GLU A 1 203 ? -15.856 12.875 7.045 1.00 95.62 203 GLU A C 1
ATOM 1487 O O . GLU A 1 203 ? -15.752 14.035 7.451 1.00 95.62 203 GLU A O 1
ATOM 1492 N N . LEU A 1 204 ? -14.786 12.126 6.762 1.00 96.44 204 LEU A N 1
ATOM 1493 C CA . LEU A 1 204 ? -13.424 12.647 6.634 1.00 96.44 204 LEU A CA 1
ATOM 1494 C C . LEU A 1 204 ? -12.985 12.477 5.182 1.00 96.44 204 LEU A C 1
ATOM 1496 O O . LEU A 1 204 ? -12.935 11.354 4.680 1.00 96.44 204 LEU A O 1
ATOM 1500 N N . GLY A 1 205 ? -12.658 13.581 4.520 1.00 96.88 205 GLY A N 1
ATOM 1501 C CA . GLY A 1 205 ? -12.171 13.595 3.148 1.00 96.88 205 GLY A CA 1
ATOM 1502 C C . GLY A 1 205 ? -10.715 14.035 3.076 1.00 96.88 205 GLY A C 1
ATOM 1503 O O . GLY A 1 205 ? -10.273 14.901 3.830 1.00 96.88 205 GLY A O 1
ATOM 1504 N N . LEU A 1 206 ? -9.976 13.452 2.140 1.00 96.56 206 LEU A N 1
ATOM 1505 C CA . LEU A 1 206 ? -8.642 13.895 1.759 1.00 96.56 206 LEU A CA 1
ATOM 1506 C C . LEU A 1 206 ? -8.543 13.802 0.241 1.00 96.56 206 LEU A C 1
ATOM 1508 O O . LEU A 1 206 ? -8.526 12.703 -0.311 1.00 96.56 206 LEU A O 1
ATOM 1512 N N . THR A 1 207 ? -8.488 14.952 -0.418 1.00 94.94 207 THR A N 1
ATOM 1513 C CA . THR A 1 207 ? -8.285 15.028 -1.864 1.00 94.94 207 THR A CA 1
ATOM 1514 C C . THR A 1 207 ? -6.816 15.308 -2.131 1.00 94.94 207 THR A C 1
ATOM 1516 O O . THR A 1 207 ? -6.243 16.208 -1.525 1.00 94.94 207 THR A O 1
ATOM 1519 N N . ALA A 1 208 ? -6.204 14.536 -3.024 1.00 90.94 208 ALA A N 1
ATOM 1520 C CA . ALA A 1 208 ? -4.849 14.773 -3.502 1.00 90.94 208 ALA A CA 1
ATOM 1521 C C . ALA A 1 208 ? -4.899 15.242 -4.958 1.00 90.94 208 ALA A C 1
ATOM 1523 O O . ALA A 1 208 ? -5.702 14.737 -5.741 1.00 90.94 208 ALA A O 1
ATOM 1524 N N . SER A 1 209 ? -4.036 16.184 -5.324 1.00 89.44 209 SER A N 1
ATOM 1525 C CA . SER A 1 209 ? -3.846 16.625 -6.704 1.00 89.44 209 SER A CA 1
ATOM 1526 C C . SER A 1 209 ? -2.361 16.716 -7.043 1.00 89.44 209 SER A C 1
ATOM 1528 O O . SER A 1 209 ? -1.525 17.034 -6.195 1.00 89.44 209 SER A O 1
ATOM 1530 N N . PHE A 1 210 ? -2.040 16.408 -8.298 1.00 86.69 210 PHE A N 1
ATOM 1531 C CA . PHE A 1 210 ? -0.675 16.342 -8.818 1.00 86.69 210 PHE A CA 1
ATOM 1532 C C . PHE A 1 210 ? -0.465 17.518 -9.783 1.00 86.69 210 PHE A C 1
ATOM 1534 O O . PHE A 1 210 ? -0.874 17.417 -10.945 1.00 86.69 210 PHE A O 1
ATOM 1541 N N . PRO A 1 211 ? 0.069 18.662 -9.310 1.00 82.69 211 PRO A N 1
ATOM 1542 C CA . PRO A 1 211 ? 0.213 19.868 -10.128 1.00 82.69 211 PRO A CA 1
ATOM 1543 C C . PRO A 1 211 ? 1.207 19.672 -11.278 1.00 82.69 211 PRO A C 1
ATOM 1545 O O . PRO A 1 211 ? 0.952 20.113 -12.399 1.00 82.69 211 PRO A O 1
ATOM 1548 N N . ASP A 1 212 ? 2.295 18.952 -11.015 1.00 78.19 212 ASP A N 1
ATOM 1549 C CA . ASP A 1 212 ? 3.358 18.687 -11.976 1.00 78.19 212 ASP A CA 1
ATOM 1550 C C . ASP A 1 212 ? 3.051 17.386 -12.726 1.00 78.19 212 ASP A C 1
ATOM 1552 O O . ASP A 1 212 ? 3.502 16.305 -12.355 1.00 78.19 212 ASP A O 1
ATOM 1556 N N . ARG A 1 213 ? 2.217 17.476 -13.769 1.00 77.44 213 ARG A N 1
ATOM 1557 C CA . ARG A 1 213 ? 1.817 16.318 -14.582 1.00 77.44 213 ARG A CA 1
ATOM 1558 C C . ARG A 1 213 ? 1.851 16.614 -16.076 1.00 77.44 213 ARG A C 1
ATOM 1560 O O . ARG A 1 213 ? 1.545 17.719 -16.518 1.00 77.44 213 ARG A O 1
ATOM 1567 N N . TRP A 1 214 ? 2.159 15.598 -16.874 1.00 76.38 214 TRP A N 1
ATOM 1568 C CA . TRP A 1 214 ? 1.995 15.647 -18.328 1.00 76.38 214 TRP A CA 1
ATOM 1569 C C . TRP A 1 214 ? 0.558 15.301 -18.740 1.00 76.38 214 TRP A C 1
ATOM 1571 O O . TRP A 1 214 ? -0.212 14.694 -17.990 1.00 76.38 214 TRP A O 1
ATOM 1581 N N . ALA A 1 215 ? 0.185 15.679 -19.964 1.00 74.69 215 ALA A N 1
ATOM 1582 C CA . ALA A 1 215 ? -1.121 15.351 -20.527 1.00 74.69 215 ALA A CA 1
ATOM 1583 C C . ALA A 1 215 ? -1.350 13.826 -20.538 1.00 74.69 215 ALA A C 1
ATOM 1585 O O . ALA A 1 215 ? -0.510 13.071 -21.024 1.00 74.69 215 ALA A O 1
ATOM 1586 N N . GLY A 1 216 ? -2.488 13.377 -19.999 1.00 67.75 216 GLY A N 1
ATOM 1587 C CA . GLY A 1 216 ? -2.843 11.954 -19.910 1.00 67.75 216 GLY A CA 1
ATOM 1588 C C . GLY A 1 216 ? -2.304 11.211 -18.679 1.00 67.75 216 GLY A C 1
ATOM 1589 O O . GLY A 1 216 ? -2.600 10.027 -18.530 1.00 67.75 216 GLY A O 1
ATOM 1590 N N . ALA A 1 217 ? -1.558 11.876 -17.788 1.00 70.06 217 ALA A N 1
ATOM 1591 C CA . ALA A 1 217 ? -1.251 11.337 -16.462 1.00 70.06 217 ALA A CA 1
ATOM 1592 C C . ALA A 1 217 ? -2.531 11.137 -15.623 1.00 70.06 217 ALA A C 1
ATOM 1594 O O . ALA A 1 217 ? -3.579 11.715 -15.924 1.00 70.06 217 ALA A O 1
ATOM 1595 N N . ILE A 1 218 ? -2.446 10.315 -14.568 1.00 60.94 218 ILE A N 1
ATOM 1596 C CA . ILE A 1 218 ? -3.563 10.073 -13.641 1.00 60.94 218 ILE A CA 1
ATOM 1597 C C . ILE A 1 218 ? -4.058 11.419 -13.082 1.00 60.94 218 ILE A C 1
ATOM 1599 O O . ILE A 1 218 ? -3.263 12.226 -12.599 1.00 60.94 218 ILE A O 1
ATOM 1603 N N . ALA A 1 219 ? -5.365 11.657 -13.226 1.00 53.56 219 ALA A N 1
ATOM 1604 C CA . ALA A 1 219 ? -6.059 12.852 -12.752 1.00 53.56 219 ALA A CA 1
ATOM 1605 C C . ALA A 1 219 ? -6.480 12.709 -11.291 1.00 53.56 219 ALA A C 1
ATOM 1607 O O . ALA A 1 219 ? -6.957 11.604 -10.932 1.00 53.56 219 ALA A O 1
#

Solvent-accessible surface area (backbone atoms only — not comparable to full-atom values): 13084 Å² total; per-residue (Å²): 137,87,81,81,78,78,78,82,68,83,78,73,63,90,56,54,51,77,44,70,70,64,23,84,51,78,90,61,30,48,76,29,53,52,84,51,45,39,34,39,42,27,36,52,47,48,36,45,35,31,45,32,33,43,79,77,44,50,48,76,78,69,83,86,72,83,80,63,74,56,78,80,46,44,69,58,40,52,51,28,51,75,71,67,36,56,65,61,33,54,51,48,55,52,53,50,32,26,71,74,37,71,80,48,68,52,91,76,76,77,58,53,79,48,62,66,26,28,44,34,42,32,47,92,56,61,26,46,80,45,40,38,37,36,30,69,88,77,44,40,33,39,37,38,26,35,38,98,85,38,57,38,38,40,39,36,35,34,39,59,94,75,72,39,80,45,76,47,80,46,57,44,97,91,62,84,74,64,49,80,46,81,44,69,52,88,78,84,67,99,59,74,69,50,74,50,77,47,79,53,93,100,42,81,47,75,46,77,44,63,82,73,62,60,93,89,53,95,127

Sequence (219 aa):
MASHVKESGAAGVAHGLRSTTAARTWEDALIAGNGRQGALVFGDAAAVRLSLSHERLFLPLTAPLPAPETSRILPELRAFLRAGNLQAAADRVGTFAAEEHPGYAETRWIDPFVGAATLTFTAPQALAGHERTTDFATGLVTLTGQAESGPLTHRVFVSRPANAVVCRTAAPPGGLTGLLRLAPIEGEPPASIAFEPSVKPDELGLTASFPDRWAGAIA

Foldseek 3Di:
DDDDDDDDDDDDQPAWDKDLDFFPDQVSFQWADQQAKIWGWGDDQFKTKIFIFGPQAFDCPDDDDDDQPCVVCVVVLVVCVVVVNNVVSVVVNLVSRCVVDVVSVDDDDGRDGFTDKMKMKGAPDGFARWMWMARPVQRKIKIWGADPQGIKIWIWHQDNVVRGTDIDIDGDPPDGDTDIDIGHDDDDDPADKDWDWDDDVVDTDIDIDGPPDDPPPDD